Protein AF-A0A2K0SWT1-F1 (afdb_monomer)

Secondary structure (DSSP, 8-state):
-HHHHHHHHHHHHHHHHHHHHTTSS-HHHHHHHHHHHHHHHHHHHHTTGGGGGGGTHHHHHHHHHHHHHHHHTT--HHHHS-SSTT---GGGHHHHHHTTHHHHHHHHHHHHH--TT------TTSS----TTS-GGGS-HHHHHHHHHHHHHHHHHHHHHHHHH-TT-S---HHHHHHHHHHHH----HHHHHHHHHHHHHHHHHGGGHHHHHHHHHHHHHHHHHHHHHHHHHHTT---TT--HHHHHHHHHHHHHHHHHHT-GGGG-

pLDDT: mean 89.5, std 7.26, range [56.53, 98.12]

Foldseek 3Di:
DLLVVLVVLLVVLLVLLLCVLVVNDDLVVSQV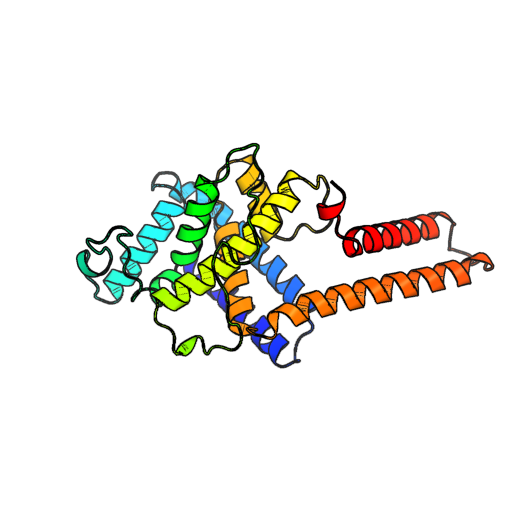SLLVSLVVNQVSQVVCQVVCPVQVTPLSVLVVQLVVLCVVVPDDPCCQFPPDPVRGNLQCLVSSLSSLNLLCVLVLVVLVVQDLPDQPDDDPQRLHDAQLPDDLVPDGSVRNSSNLSVQLVVVLSVLLLCLPPPVCPPDDGQQSVQSVCCSVPVDRGVSNSSSSSSVVSSCNSQRVNSVVSVVVVLVVLVVLLVVLVVVLVVCPPDDDPPDDPVVNVVSVVSSVSSVCVSVPVSVVD

Mean predicted aligned error: 5.86 Å

Sequence (269 aa):
MMMNDIQDIRSRIRWIWENYKKGLFTLSGAAVATDTAIDLARSATEEVTPLFKDHNGIGGMIHSFFHYRCHLKGYEENEIYLSEEDNFNYDLYDIADEVYMNVFRILNSFAGTLVQSDIPIYNDGTFGNYDPASNRDLKSGWQKFTEDEILLLEFFTELITVARLIPDYPVKDGFLCGMVELSKTGALPFYLIFAAQVFLDIHHILRDQATLASEQVLRQVARMSSELKEHLNFHTNLNVGGWPASNDIIIRELQRNMKWINGDPVYKV

InterPro domains:
  IPR046539 Domain of unknown function DUF6604 [PF20253] (1-50)

Organism: NCBI:txid398673

Radius of gyration: 21.71 Å; Cα contacts (8 Å, |Δi|>4): 213; chains: 1; bounding box: 53×44×71 Å

Structure (mmCIF, N/CA/C/O backbone):
data_AF-A0A2K0SWT1-F1
#
_entry.id   AF-A0A2K0SWT1-F1
#
loop_
_a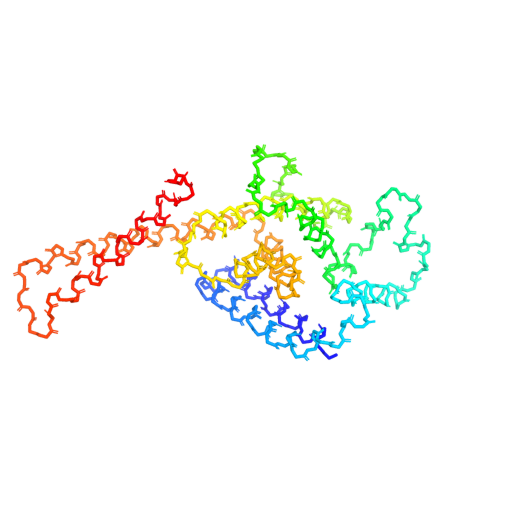tom_site.group_PDB
_atom_site.id
_atom_site.type_symbol
_atom_site.label_atom_id
_atom_site.label_alt_id
_atom_site.label_comp_id
_atom_site.label_asym_id
_atom_site.label_entity_id
_atom_site.label_seq_id
_atom_site.pdbx_PDB_ins_code
_atom_site.Cartn_x
_atom_site.Cartn_y
_atom_site.Cartn_z
_atom_site.occupancy
_atom_site.B_iso_or_equiv
_atom_site.auth_seq_id
_atom_site.auth_comp_id
_atom_site.auth_asym_id
_atom_site.auth_atom_id
_atom_site.pdbx_PDB_model_num
ATOM 1 N N . MET A 1 1 ? 21.257 -8.798 -0.945 1.00 63.28 1 MET A N 1
ATOM 2 C CA . MET A 1 1 ? 20.871 -9.245 0.406 1.00 63.28 1 MET A CA 1
ATOM 3 C C . MET A 1 1 ? 19.577 -8.544 0.781 1.00 63.28 1 MET A C 1
ATOM 5 O O . MET A 1 1 ? 18.564 -9.128 0.448 1.00 63.28 1 MET A O 1
ATOM 9 N N . MET A 1 2 ? 19.586 -7.258 1.171 1.00 81.38 2 MET A N 1
ATOM 10 C CA . MET A 1 2 ? 18.357 -6.508 1.512 1.00 81.38 2 MET A CA 1
ATOM 11 C C . MET A 1 2 ? 17.199 -6.672 0.509 1.00 81.38 2 MET A C 1
ATOM 13 O O . MET A 1 2 ? 16.104 -7.031 0.910 1.00 81.38 2 MET A O 1
ATOM 17 N N . MET A 1 3 ? 17.415 -6.436 -0.793 1.00 81.69 3 MET A N 1
ATOM 18 C CA . MET A 1 3 ? 16.320 -6.537 -1.772 1.00 81.69 3 MET A CA 1
ATOM 19 C C . MET A 1 3 ? 15.678 -7.934 -1.784 1.00 81.69 3 MET A C 1
ATOM 21 O O . MET A 1 3 ? 14.463 -8.035 -1.883 1.00 81.69 3 MET A O 1
ATOM 25 N N . ASN A 1 4 ? 16.472 -8.997 -1.623 1.00 84.88 4 ASN A N 1
ATOM 26 C CA . ASN A 1 4 ? 15.946 -10.362 -1.550 1.00 84.88 4 ASN A CA 1
ATOM 27 C C . ASN A 1 4 ? 15.144 -10.566 -0.262 1.00 84.88 4 ASN A C 1
ATOM 29 O O . ASN A 1 4 ? 14.039 -11.085 -0.330 1.00 84.88 4 ASN A O 1
ATOM 33 N N . ASP A 1 5 ? 15.654 -10.088 0.877 1.00 88.19 5 ASP A N 1
ATOM 34 C CA . ASP A 1 5 ? 14.961 -10.202 2.165 1.00 88.19 5 ASP A CA 1
ATOM 35 C C . ASP A 1 5 ? 13.592 -9.497 2.114 1.00 88.19 5 ASP A C 1
ATOM 37 O O . ASP A 1 5 ? 12.580 -10.037 2.557 1.00 88.19 5 ASP A O 1
ATOM 41 N N . ILE A 1 6 ? 13.526 -8.317 1.490 1.00 91.19 6 ILE A N 1
ATOM 42 C CA . ILE A 1 6 ? 12.274 -7.571 1.309 1.00 91.19 6 ILE A CA 1
ATOM 43 C C . ILE A 1 6 ? 11.329 -8.300 0.336 1.00 91.19 6 ILE A C 1
ATOM 45 O O . ILE A 1 6 ? 10.122 -8.345 0.583 1.00 91.19 6 ILE A O 1
ATOM 49 N N . GLN A 1 7 ? 11.841 -8.926 -0.733 1.00 91.06 7 GLN A N 1
ATOM 50 C CA . GLN A 1 7 ? 11.015 -9.774 -1.608 1.00 91.06 7 GLN A CA 1
ATOM 51 C C . GLN A 1 7 ? 10.474 -11.016 -0.892 1.00 91.06 7 GLN A C 1
ATOM 53 O O . GLN A 1 7 ? 9.337 -11.420 -1.149 1.00 91.06 7 GLN A O 1
ATOM 58 N N . ASP A 1 8 ? 11.240 -11.611 0.020 1.00 93.38 8 ASP A N 1
ATOM 59 C CA . ASP A 1 8 ? 10.788 -12.753 0.816 1.00 93.38 8 ASP A CA 1
ATOM 60 C C . ASP A 1 8 ? 9.669 -12.334 1.779 1.00 93.38 8 ASP A C 1
ATOM 62 O O . ASP A 1 8 ? 8.641 -13.015 1.877 1.00 93.38 8 ASP A O 1
ATOM 66 N N . ILE A 1 9 ? 9.807 -11.166 2.421 1.00 94.75 9 ILE A N 1
ATOM 67 C CA . ILE A 1 9 ? 8.748 -10.560 3.240 1.00 94.75 9 ILE A CA 1
ATOM 68 C C . ILE A 1 9 ? 7.492 -10.320 2.388 1.00 94.75 9 ILE A C 1
ATOM 70 O O . ILE A 1 9 ? 6.404 -10.767 2.762 1.00 94.75 9 ILE A O 1
ATOM 74 N N . ARG A 1 10 ? 7.628 -9.683 1.217 1.00 96.19 10 ARG A N 1
ATOM 75 C CA . ARG A 1 10 ? 6.520 -9.431 0.277 1.00 96.19 10 ARG A CA 1
ATOM 76 C C . ARG A 1 10 ? 5.815 -10.724 -0.134 1.00 96.19 10 ARG A C 1
ATOM 78 O O . ARG A 1 10 ? 4.591 -10.822 -0.064 1.00 96.19 10 ARG A O 1
ATOM 85 N N . SER A 1 11 ? 6.584 -11.747 -0.499 1.00 96.31 11 SER A N 1
ATOM 86 C CA . SER A 1 11 ? 6.068 -13.066 -0.881 1.00 96.31 11 SER A CA 1
ATOM 87 C C . SER A 1 11 ? 5.293 -13.721 0.261 1.00 96.31 11 SER A C 1
ATOM 89 O O . SER A 1 11 ? 4.239 -14.326 0.045 1.00 96.31 11 SER A O 1
ATOM 91 N N . ARG A 1 12 ? 5.767 -13.559 1.503 1.00 97.00 12 ARG A N 1
ATOM 92 C CA . ARG A 1 12 ? 5.064 -14.061 2.683 1.00 97.00 12 ARG A CA 1
ATOM 93 C C . ARG A 1 12 ? 3.748 -13.326 2.925 1.00 97.00 12 ARG A C 1
ATOM 95 O O . ARG A 1 12 ? 2.760 -13.992 3.229 1.00 97.00 12 ARG A O 1
ATOM 102 N N . ILE A 1 13 ? 3.715 -12.003 2.762 1.00 97.75 13 ILE A N 1
ATOM 103 C CA . ILE A 1 13 ? 2.482 -11.208 2.859 1.00 97.75 13 ILE A CA 1
ATOM 104 C C . ILE A 1 13 ? 1.469 -11.673 1.806 1.00 97.75 13 ILE A C 1
ATOM 106 O O . ILE A 1 13 ? 0.333 -11.989 2.158 1.00 97.75 13 ILE A O 1
ATOM 110 N N . ARG A 1 14 ? 1.881 -11.812 0.538 1.00 97.94 14 ARG A N 1
ATOM 111 C CA . ARG A 1 14 ? 1.014 -12.321 -0.541 1.00 97.94 14 ARG A CA 1
ATOM 112 C C . ARG A 1 14 ? 0.395 -13.671 -0.183 1.00 97.94 14 ARG A C 1
ATOM 114 O O . ARG A 1 14 ? -0.822 -13.825 -0.236 1.00 97.94 14 ARG A O 1
ATOM 121 N N . TRP A 1 15 ? 1.206 -14.615 0.298 1.00 98.00 15 TRP A N 1
ATOM 122 C CA . TRP A 1 15 ? 0.715 -15.916 0.759 1.00 98.00 15 TRP A CA 1
ATOM 123 C C . TRP A 1 15 ? -0.321 -15.793 1.889 1.00 98.00 15 TRP A C 1
ATOM 125 O O . TRP A 1 15 ? -1.320 -16.513 1.886 1.00 98.00 15 TRP A O 1
ATOM 135 N N . ILE A 1 16 ? -0.130 -14.883 2.849 1.00 98.12 16 ILE A N 1
ATOM 136 C CA . ILE A 1 16 ? -1.107 -14.644 3.924 1.00 98.12 16 ILE A CA 1
ATOM 137 C C . ILE A 1 16 ? -2.446 -14.177 3.341 1.00 98.12 16 ILE A C 1
ATOM 139 O O . ILE A 1 16 ? -3.489 -14.734 3.687 1.00 98.12 16 ILE A O 1
ATOM 143 N N . TRP A 1 17 ? -2.426 -13.210 2.425 1.00 97.94 17 TRP A N 1
ATOM 144 C CA . TRP A 1 17 ? -3.643 -12.662 1.822 1.00 97.94 17 TRP A CA 1
ATOM 145 C C . TRP A 1 17 ? -4.342 -13.635 0.870 1.00 97.94 17 TRP A C 1
ATOM 147 O O . TRP A 1 17 ? -5.571 -13.697 0.852 1.00 97.94 17 TRP A O 1
ATOM 157 N N . GLU A 1 18 ? -3.599 -14.485 0.161 1.00 97.62 18 GLU A N 1
ATOM 158 C CA . GLU A 1 18 ? -4.176 -15.598 -0.601 1.00 97.62 18 GLU A CA 1
ATOM 159 C C . GLU A 1 18 ? -4.918 -16.594 0.301 1.00 97.62 18 GLU A C 1
ATOM 161 O O . GLU A 1 18 ? -5.971 -17.115 -0.070 1.00 97.62 18 GLU A O 1
ATOM 166 N N . ASN A 1 19 ? -4.379 -16.883 1.489 1.00 97.56 19 ASN A N 1
ATOM 167 C CA . ASN A 1 19 ? -5.019 -17.779 2.454 1.00 97.56 19 ASN A CA 1
ATOM 168 C C . ASN A 1 19 ? -6.203 -17.106 3.160 1.00 97.56 19 ASN A C 1
ATOM 170 O O . ASN A 1 19 ? -7.204 -17.774 3.421 1.00 97.56 19 ASN A O 1
ATOM 174 N N . TYR A 1 20 ? -6.148 -15.792 3.396 1.00 96.50 20 TYR A N 1
ATOM 175 C CA . TYR A 1 20 ? -7.317 -15.016 3.816 1.00 96.50 20 TYR A CA 1
ATOM 176 C C . TYR A 1 20 ? -8.443 -15.092 2.774 1.00 96.50 20 TYR A C 1
ATOM 178 O O . TYR A 1 20 ? -9.564 -15.454 3.126 1.00 96.50 20 TYR A O 1
ATOM 186 N N . LYS A 1 21 ? -8.140 -14.873 1.485 1.00 95.19 21 LYS A N 1
ATOM 187 C CA . LYS A 1 21 ? -9.116 -14.992 0.384 1.00 95.19 21 LYS A CA 1
ATOM 188 C C . LYS A 1 21 ? -9.780 -16.374 0.330 1.00 95.19 21 LYS A C 1
ATOM 190 O O . LYS A 1 21 ? -10.950 -16.496 -0.014 1.00 95.19 21 LYS A O 1
ATOM 195 N N . LYS A 1 22 ? -9.044 -17.428 0.698 1.00 95.81 22 LYS A N 1
ATOM 196 C CA . LYS A 1 22 ? -9.540 -18.816 0.783 1.00 95.81 22 LYS A CA 1
ATOM 197 C C . LYS A 1 22 ? -10.310 -19.123 2.079 1.00 95.81 22 LYS A C 1
ATOM 199 O O . LYS A 1 22 ? -10.746 -20.256 2.260 1.00 95.81 22 LYS A O 1
ATOM 204 N N . GLY A 1 23 ? -10.455 -18.158 2.991 1.00 94.50 23 GLY A N 1
ATOM 205 C CA . GLY A 1 23 ? -11.108 -18.333 4.291 1.00 94.50 23 GLY A CA 1
ATOM 206 C C . GLY A 1 23 ? -10.279 -19.104 5.324 1.00 94.50 23 GLY A C 1
ATOM 207 O O . GLY A 1 23 ? -10.820 -19.535 6.339 1.00 94.50 23 GLY A O 1
ATOM 208 N N . LEU A 1 24 ? -8.980 -19.304 5.077 1.00 96.75 24 LEU A N 1
ATOM 209 C CA . LEU A 1 24 ? -8.088 -20.068 5.956 1.00 96.75 24 LEU A CA 1
ATOM 210 C C . LEU A 1 24 ? -7.494 -19.210 7.077 1.00 96.75 24 LEU A C 1
ATOM 212 O O . LEU A 1 24 ? -7.204 -19.737 8.150 1.00 96.75 24 LEU A O 1
ATOM 216 N N . PHE A 1 25 ? -7.336 -17.904 6.849 1.00 95.81 25 PHE A N 1
ATOM 217 C CA . PHE A 1 25 ? -6.876 -16.940 7.852 1.00 95.81 25 PHE A CA 1
ATOM 218 C C . PHE A 1 25 ? -7.941 -15.896 8.164 1.00 95.81 25 PHE A C 1
ATOM 220 O O . PHE A 1 25 ? -8.808 -15.601 7.345 1.00 95.81 25 PHE A O 1
ATOM 227 N N . THR A 1 26 ? -7.866 -15.324 9.366 1.00 94.38 26 THR A N 1
ATOM 228 C CA . THR A 1 26 ? -8.721 -14.205 9.766 1.00 94.38 26 THR A CA 1
ATOM 229 C C . THR A 1 26 ? -8.183 -12.894 9.203 1.00 94.38 26 THR A C 1
ATOM 231 O O . THR A 1 26 ? -6.975 -12.731 9.024 1.00 94.38 26 THR A O 1
ATOM 234 N N . LEU A 1 27 ? -9.079 -11.924 9.000 1.00 93.56 27 LEU A N 1
ATOM 235 C CA . LEU A 1 27 ? -8.687 -10.575 8.592 1.00 93.56 27 LEU A CA 1
ATOM 236 C C . LEU A 1 27 ? -7.706 -9.944 9.589 1.00 93.56 27 LEU A C 1
ATOM 238 O O . LEU A 1 27 ? -6.700 -9.374 9.188 1.00 93.56 27 LEU A O 1
ATOM 242 N N . SER A 1 28 ? -7.969 -10.087 10.892 1.00 92.00 28 SER A N 1
ATOM 243 C CA . SER A 1 28 ? -7.094 -9.554 11.940 1.00 92.00 28 SER A CA 1
ATOM 244 C C . SER A 1 28 ? -5.695 -10.170 11.899 1.00 92.00 28 SER A C 1
ATOM 246 O O . SER A 1 28 ? -4.714 -9.449 12.047 1.00 92.00 28 SER A O 1
ATOM 248 N N . GLY A 1 29 ? -5.590 -11.480 11.653 1.00 94.69 29 GLY A N 1
ATOM 249 C CA . GLY A 1 29 ? -4.304 -12.158 11.507 1.00 94.69 29 GLY A CA 1
ATOM 250 C C . GLY A 1 29 ? -3.536 -11.667 10.282 1.00 94.69 29 GLY A C 1
ATOM 251 O O . GLY A 1 29 ? -2.341 -11.401 10.382 1.00 94.69 29 GLY A O 1
ATOM 252 N N . ALA A 1 30 ? -4.227 -11.489 9.151 1.00 95.94 30 ALA A N 1
ATOM 253 C CA . ALA A 1 30 ? -3.624 -10.954 7.935 1.00 95.94 30 ALA A CA 1
ATOM 254 C C . ALA A 1 30 ? -3.147 -9.503 8.107 1.00 95.94 30 ALA A C 1
ATOM 256 O O . ALA A 1 30 ? -2.009 -9.188 7.757 1.00 95.94 30 ALA A O 1
ATOM 257 N N . ALA A 1 31 ? -3.974 -8.644 8.707 1.00 93.75 31 ALA A N 1
ATOM 258 C CA . ALA A 1 31 ? -3.655 -7.239 8.949 1.00 93.75 31 ALA A CA 1
ATOM 259 C C . ALA A 1 31 ? -2.467 -7.068 9.912 1.00 93.75 31 ALA A C 1
ATOM 261 O O . ALA A 1 31 ? -1.509 -6.379 9.575 1.00 93.75 31 ALA A O 1
ATOM 262 N N . VAL A 1 32 ? -2.473 -7.754 11.064 1.00 94.12 32 VAL A N 1
ATOM 263 C CA . VAL A 1 32 ? -1.375 -7.677 12.049 1.00 94.12 32 VAL A CA 1
ATOM 264 C C . VAL A 1 32 ? -0.063 -8.192 11.460 1.00 94.12 32 VAL A C 1
ATOM 266 O O . VAL A 1 32 ? 0.983 -7.575 11.656 1.00 94.12 32 VAL A O 1
ATOM 269 N N . ALA A 1 33 ? -0.102 -9.304 10.720 1.00 96.06 33 ALA A N 1
ATOM 270 C CA . ALA A 1 33 ? 1.093 -9.829 10.070 1.00 96.06 33 ALA A CA 1
ATOM 271 C C . ALA A 1 33 ? 1.632 -8.873 8.996 1.00 96.06 33 ALA A C 1
ATOM 273 O O . ALA A 1 33 ? 2.844 -8.752 8.854 1.00 96.06 33 ALA A O 1
ATOM 274 N N . THR A 1 34 ? 0.744 -8.186 8.271 1.00 96.19 34 THR A N 1
ATOM 275 C CA . THR A 1 34 ? 1.119 -7.185 7.264 1.00 96.19 34 THR A CA 1
ATOM 276 C C . THR A 1 34 ? 1.809 -5.986 7.908 1.00 96.19 34 THR A C 1
ATOM 278 O O . THR A 1 34 ? 2.902 -5.626 7.486 1.00 96.19 34 THR A O 1
ATOM 281 N N . ASP A 1 35 ? 1.225 -5.417 8.964 1.00 94.75 35 ASP A N 1
ATOM 282 C CA . ASP A 1 35 ? 1.799 -4.269 9.678 1.00 94.75 35 ASP A CA 1
ATOM 283 C C . ASP A 1 35 ? 3.154 -4.622 10.318 1.00 94.75 35 ASP A C 1
ATOM 285 O O . ASP A 1 35 ? 4.150 -3.933 10.114 1.00 94.75 35 ASP A O 1
ATOM 289 N N . THR A 1 36 ? 3.243 -5.799 10.952 1.00 95.00 36 THR A N 1
ATOM 290 C CA . THR A 1 36 ? 4.507 -6.329 11.501 1.00 95.00 36 THR A CA 1
ATOM 291 C C . THR A 1 36 ? 5.574 -6.506 10.414 1.00 95.00 36 THR A C 1
ATOM 293 O O . THR A 1 36 ? 6.760 -6.272 10.642 1.00 95.00 36 THR A O 1
ATOM 296 N N . ALA A 1 37 ? 5.175 -6.948 9.221 1.00 94.81 37 ALA A N 1
ATOM 297 C CA . ALA A 1 37 ? 6.084 -7.150 8.103 1.00 94.81 37 ALA A CA 1
ATOM 298 C C . ALA A 1 37 ? 6.571 -5.823 7.494 1.00 94.81 37 ALA A C 1
ATOM 300 O O . ALA A 1 37 ? 7.740 -5.725 7.119 1.00 94.81 37 ALA A O 1
ATOM 301 N N . ILE A 1 38 ? 5.713 -4.798 7.438 1.00 94.75 38 ILE A N 1
ATOM 302 C CA . ILE A 1 38 ? 6.103 -3.432 7.057 1.00 94.75 38 ILE A CA 1
ATOM 303 C C . ILE A 1 38 ? 7.102 -2.870 8.074 1.00 94.75 38 ILE A C 1
ATOM 305 O O . ILE A 1 38 ? 8.123 -2.309 7.675 1.00 94.75 38 ILE A O 1
ATOM 309 N N . ASP A 1 39 ? 6.871 -3.087 9.369 1.00 92.69 39 ASP A N 1
ATOM 310 C CA . ASP A 1 39 ? 7.802 -2.690 10.426 1.00 92.69 39 ASP A CA 1
ATOM 311 C C . ASP A 1 39 ? 9.164 -3.380 10.305 1.00 92.69 39 ASP A C 1
ATOM 313 O O . ASP A 1 39 ? 10.202 -2.727 10.424 1.00 92.69 39 ASP A O 1
ATOM 317 N N . LEU A 1 40 ? 9.178 -4.679 9.997 1.00 91.69 40 LEU A N 1
ATOM 318 C CA . LEU A 1 40 ? 10.415 -5.413 9.741 1.00 91.69 40 LEU A CA 1
ATOM 319 C C . LEU A 1 40 ? 11.163 -4.857 8.518 1.00 91.69 40 LEU A C 1
ATOM 321 O O . LEU A 1 40 ? 12.380 -4.674 8.572 1.00 91.69 40 LEU A O 1
ATOM 325 N N . ALA A 1 41 ? 10.444 -4.556 7.431 1.00 90.12 41 ALA A N 1
ATOM 326 C CA . ALA A 1 41 ? 11.026 -3.950 6.235 1.00 90.12 41 ALA A CA 1
ATOM 327 C C . ALA A 1 41 ? 11.593 -2.553 6.532 1.00 90.12 41 ALA A C 1
ATOM 329 O O . ALA A 1 41 ? 12.692 -2.225 6.081 1.00 90.12 41 ALA A O 1
ATOM 330 N N . ARG A 1 42 ? 10.899 -1.748 7.346 1.00 90.75 42 ARG A N 1
ATOM 331 C CA . ARG A 1 42 ? 11.404 -0.460 7.834 1.00 90.75 42 ARG A CA 1
ATOM 332 C C . ARG A 1 42 ? 12.735 -0.634 8.556 1.00 90.75 42 ARG A C 1
ATOM 334 O O . ARG A 1 42 ? 13.715 -0.048 8.106 1.00 90.75 42 ARG A O 1
ATOM 341 N N . SER A 1 43 ? 12.811 -1.492 9.573 1.00 88.81 43 SER A N 1
ATOM 342 C CA . SER A 1 43 ? 14.066 -1.724 10.303 1.00 88.81 43 SER A CA 1
ATOM 343 C C . SER A 1 43 ? 15.201 -2.203 9.390 1.00 88.81 43 SER A C 1
ATOM 345 O O . SER A 1 43 ? 16.309 -1.681 9.473 1.00 88.81 43 SER A O 1
ATOM 347 N N . ALA A 1 44 ? 14.926 -3.127 8.462 1.00 86.81 44 ALA A N 1
ATOM 348 C CA . ALA A 1 44 ? 15.931 -3.607 7.508 1.00 86.81 44 ALA A CA 1
ATOM 349 C C . ALA A 1 44 ? 16.438 -2.503 6.559 1.00 86.81 44 ALA A C 1
ATOM 351 O O . ALA A 1 44 ? 17.596 -2.508 6.140 1.00 86.81 44 ALA A O 1
ATOM 352 N N . THR A 1 45 ? 15.574 -1.550 6.202 1.00 84.38 45 THR A N 1
ATOM 353 C CA . THR A 1 45 ? 15.913 -0.476 5.255 1.00 84.38 45 THR A CA 1
ATOM 354 C C . THR A 1 45 ? 16.585 0.716 5.927 1.00 84.38 45 THR A C 1
ATOM 356 O O . THR A 1 45 ? 17.439 1.353 5.308 1.00 84.38 45 THR A O 1
ATOM 359 N N . GLU A 1 46 ? 16.276 1.007 7.192 1.00 85.44 46 GLU A N 1
ATOM 360 C CA . GLU A 1 46 ? 16.918 2.077 7.968 1.00 85.44 46 GLU A CA 1
ATOM 361 C C . GLU A 1 46 ? 18.433 1.867 8.100 1.00 85.44 46 GLU A C 1
ATOM 363 O O . GLU A 1 46 ? 19.196 2.829 7.995 1.00 85.44 46 GLU A O 1
ATOM 368 N N . GLU A 1 47 ? 18.883 0.617 8.235 1.00 80.88 47 GLU A N 1
ATOM 369 C CA . GLU A 1 47 ? 20.307 0.277 8.350 1.00 80.88 47 GLU A CA 1
ATOM 370 C C . GLU A 1 47 ? 21.108 0.609 7.084 1.00 80.88 47 GLU A C 1
ATOM 372 O O . GLU A 1 47 ? 22.279 0.987 7.162 1.00 80.88 47 GLU A O 1
ATOM 377 N N . VAL A 1 48 ? 20.485 0.502 5.907 1.00 79.19 48 VAL A N 1
ATOM 378 C CA . VAL A 1 48 ? 21.176 0.680 4.621 1.00 79.19 48 VAL A CA 1
ATOM 379 C C . VAL A 1 48 ? 20.843 1.989 3.912 1.00 79.19 48 VAL A C 1
ATOM 381 O O . VAL A 1 48 ? 21.591 2.405 3.031 1.00 79.19 48 VAL A O 1
ATOM 384 N N . THR A 1 49 ? 19.767 2.678 4.303 1.00 80.88 49 THR A N 1
ATOM 385 C CA . THR A 1 49 ? 19.364 3.977 3.734 1.00 80.88 49 THR A CA 1
ATOM 386 C C . THR A 1 49 ? 20.512 4.999 3.700 1.00 80.88 49 THR A C 1
ATOM 388 O O . THR A 1 49 ? 20.667 5.675 2.678 1.00 80.88 49 THR A O 1
ATOM 391 N N . PRO A 1 50 ? 21.378 5.109 4.734 1.00 85.31 50 PRO A N 1
ATOM 392 C CA . PRO A 1 50 ? 22.528 6.010 4.688 1.00 85.31 50 PRO A CA 1
ATOM 393 C C . PRO A 1 50 ? 23.504 5.735 3.536 1.00 85.31 50 PRO A C 1
ATOM 395 O O . PRO A 1 50 ? 24.099 6.683 3.031 1.00 85.31 50 PRO A O 1
ATOM 398 N N . LEU A 1 51 ? 23.638 4.481 3.087 1.00 83.12 51 LEU A N 1
ATOM 399 C CA . LEU A 1 51 ? 24.565 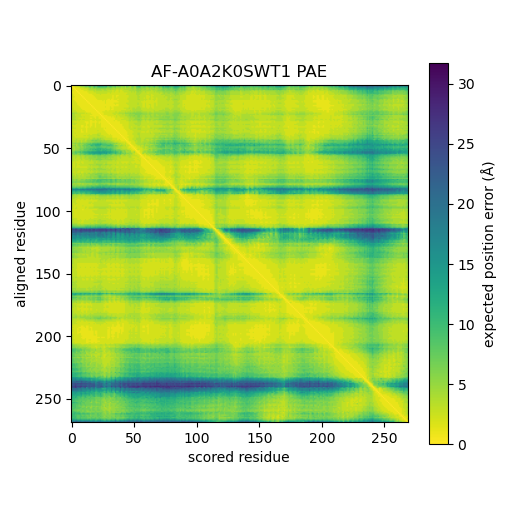4.083 2.018 1.00 83.12 51 LEU A CA 1
ATOM 400 C C . LEU A 1 51 ? 24.152 4.634 0.645 1.00 83.12 51 LEU A C 1
ATOM 402 O O . LEU A 1 51 ? 24.987 4.798 -0.244 1.00 83.12 51 LEU A O 1
ATOM 406 N N . PHE A 1 52 ? 22.866 4.938 0.471 1.00 82.56 52 PHE A N 1
ATOM 407 C CA . PHE A 1 52 ? 22.330 5.435 -0.793 1.00 82.56 52 PHE A CA 1
ATOM 408 C C . PHE A 1 52 ? 22.345 6.961 -0.897 1.00 82.56 52 PHE A C 1
ATOM 410 O O . PHE A 1 52 ? 22.088 7.487 -1.976 1.00 82.56 52 PHE A O 1
ATOM 417 N N . LYS A 1 53 ? 22.675 7.694 0.178 1.00 83.06 53 LYS A N 1
ATOM 418 C CA . LYS A 1 53 ? 22.674 9.170 0.169 1.00 83.06 53 LYS A CA 1
ATOM 419 C C . LYS A 1 53 ? 23.574 9.756 -0.920 1.00 83.06 53 LYS A C 1
ATOM 421 O O . LYS A 1 53 ? 23.148 10.671 -1.616 1.00 83.06 53 LYS A O 1
ATOM 426 N N . ASP A 1 54 ? 24.747 9.165 -1.125 1.00 82.38 54 ASP A N 1
ATOM 427 C CA . ASP A 1 54 ? 25.715 9.613 -2.136 1.00 82.38 54 ASP A CA 1
ATOM 428 C C . ASP A 1 54 ? 25.376 9.127 -3.563 1.00 82.38 54 ASP A C 1
ATOM 430 O O . ASP A 1 54 ? 26.058 9.478 -4.521 1.00 82.38 54 ASP A O 1
ATOM 434 N N . HIS A 1 55 ? 24.303 8.340 -3.718 1.00 83.12 55 HIS A N 1
ATOM 435 C CA . HIS A 1 55 ? 23.876 7.703 -4.969 1.00 83.12 55 HIS A CA 1
ATOM 436 C C . HIS A 1 55 ? 22.423 8.065 -5.325 1.00 83.12 55 HIS A C 1
ATOM 438 O O . HIS A 1 55 ? 21.625 7.199 -5.677 1.00 83.12 55 HIS A O 1
ATOM 444 N N . ASN A 1 56 ? 22.060 9.348 -5.215 1.00 85.94 56 ASN A N 1
ATOM 445 C CA . ASN A 1 56 ? 20.704 9.871 -5.465 1.00 85.94 56 ASN A CA 1
ATOM 446 C C . ASN A 1 56 ? 19.611 9.267 -4.557 1.00 85.94 56 ASN A C 1
ATOM 448 O O . ASN A 1 56 ? 18.432 9.218 -4.920 1.00 85.94 56 ASN A O 1
ATOM 452 N N . GLY A 1 57 ? 19.989 8.813 -3.362 1.00 89.00 57 GLY A N 1
ATOM 453 C CA . GLY A 1 57 ? 19.072 8.293 -2.356 1.00 89.00 57 GLY A CA 1
ATOM 454 C C . GLY A 1 57 ? 18.330 7.030 -2.796 1.00 89.00 57 GLY A C 1
ATOM 455 O O . GLY A 1 57 ? 18.792 6.237 -3.615 1.00 89.00 57 GLY A O 1
ATOM 456 N N . ILE A 1 58 ? 17.137 6.851 -2.231 1.00 88.94 58 ILE A N 1
ATOM 457 C CA . ILE A 1 58 ? 16.267 5.703 -2.515 1.00 88.94 58 ILE A CA 1
ATOM 458 C C . ILE A 1 58 ? 15.859 5.660 -3.995 1.00 88.94 58 ILE A C 1
ATOM 460 O O . ILE A 1 58 ? 15.830 4.581 -4.581 1.00 88.94 58 ILE A O 1
ATOM 464 N N . GLY A 1 59 ? 15.613 6.819 -4.615 1.00 91.12 59 GLY A N 1
ATOM 465 C CA . GLY A 1 59 ? 15.267 6.897 -6.035 1.00 91.12 59 GLY A CA 1
ATOM 466 C C . GLY A 1 59 ? 16.386 6.369 -6.931 1.00 91.12 59 GLY A C 1
ATOM 467 O O . GLY A 1 59 ? 16.150 5.496 -7.762 1.00 91.12 59 GLY A O 1
ATOM 468 N N . GLY A 1 60 ? 17.628 6.815 -6.710 1.00 91.44 60 GLY A N 1
ATOM 469 C CA . GLY A 1 60 ? 18.783 6.299 -7.451 1.00 91.44 60 GLY A CA 1
ATOM 470 C C . GLY A 1 60 ? 18.986 4.796 -7.276 1.00 91.44 60 GLY A C 1
ATOM 471 O O . GLY A 1 60 ? 19.277 4.093 -8.245 1.00 91.44 60 GLY A O 1
ATOM 472 N N . MET A 1 61 ? 18.765 4.286 -6.064 1.00 90.88 61 MET A N 1
ATOM 473 C CA . MET A 1 61 ? 18.821 2.856 -5.770 1.00 90.88 61 MET A CA 1
ATOM 474 C C . MET A 1 61 ? 17.764 2.055 -6.550 1.00 90.88 61 MET A C 1
ATOM 476 O O . MET A 1 61 ? 18.124 1.088 -7.222 1.00 90.88 61 MET A O 1
ATOM 480 N N . ILE A 1 62 ? 16.494 2.472 -6.535 1.00 93.06 62 ILE A N 1
ATOM 481 C CA . ILE A 1 62 ? 15.406 1.794 -7.264 1.00 93.06 62 ILE A CA 1
ATOM 482 C C . ILE A 1 62 ? 15.657 1.822 -8.776 1.00 93.06 62 ILE A C 1
ATOM 484 O O . ILE A 1 62 ? 15.579 0.779 -9.426 1.00 93.06 62 ILE A O 1
ATOM 488 N N . HIS A 1 63 ? 16.047 2.977 -9.326 1.00 92.69 63 HIS A N 1
ATOM 489 C CA . HIS A 1 63 ? 16.418 3.099 -10.739 1.00 92.69 63 HIS A CA 1
ATOM 490 C C . HIS A 1 63 ? 17.589 2.179 -11.107 1.00 92.69 63 HIS A C 1
ATOM 492 O O . HIS A 1 63 ? 17.544 1.514 -12.140 1.00 92.69 63 HIS A O 1
ATOM 498 N N . SER A 1 64 ? 18.615 2.094 -10.254 1.00 91.62 64 SER A N 1
ATOM 499 C CA . SER A 1 64 ? 19.775 1.224 -10.486 1.00 91.62 64 SER A CA 1
ATOM 500 C C . SER A 1 64 ? 19.386 -0.253 -10.483 1.00 91.62 64 SER A C 1
ATOM 502 O O . SER A 1 64 ? 19.843 -1.010 -11.337 1.00 91.62 64 SER A O 1
ATOM 504 N N . PHE A 1 65 ? 18.521 -0.680 -9.555 1.00 91.62 65 PHE A N 1
ATOM 505 C CA . PHE A 1 65 ? 18.022 -2.056 -9.535 1.00 91.62 65 PHE A CA 1
ATOM 506 C C . PHE A 1 65 ? 17.138 -2.368 -10.739 1.00 91.62 65 PHE A C 1
ATOM 508 O O . PHE A 1 65 ? 17.287 -3.443 -11.315 1.00 91.62 65 PHE A O 1
ATOM 515 N N . PHE A 1 66 ? 16.259 -1.449 -11.139 1.00 94.69 66 PHE A N 1
ATOM 516 C CA . PHE A 1 66 ? 15.445 -1.603 -12.343 1.00 94.69 66 PHE A CA 1
ATOM 517 C C . PHE A 1 66 ? 16.319 -1.780 -13.580 1.00 94.69 66 PHE A C 1
ATOM 519 O O . PHE A 1 66 ? 16.218 -2.797 -14.264 1.00 94.69 66 PHE A O 1
ATOM 526 N N . HIS A 1 67 ? 17.253 -0.856 -13.793 1.00 93.94 67 HIS A N 1
ATOM 527 C CA . HIS A 1 67 ? 18.203 -0.901 -14.899 1.00 93.94 67 HIS A CA 1
ATOM 528 C C . HIS A 1 67 ? 19.004 -2.206 -14.915 1.00 93.94 67 HIS A C 1
ATOM 530 O O . HIS A 1 67 ? 19.014 -2.919 -15.917 1.00 93.94 67 HIS A O 1
ATOM 536 N N . TYR A 1 68 ? 19.580 -2.590 -13.773 1.00 93.19 68 TYR A N 1
ATOM 537 C CA . TYR A 1 68 ? 20.321 -3.841 -13.632 1.00 93.19 68 TYR A CA 1
ATOM 538 C C . TYR A 1 68 ? 19.468 -5.075 -13.967 1.00 93.19 68 TYR A C 1
ATOM 540 O O . TYR A 1 68 ? 19.936 -5.984 -14.655 1.00 93.19 68 TYR A O 1
ATOM 548 N N . ARG A 1 69 ? 18.208 -5.127 -13.510 1.00 94.06 69 ARG A N 1
ATOM 549 C CA . ARG A 1 69 ? 17.297 -6.249 -13.794 1.00 94.06 69 ARG A CA 1
ATOM 550 C C . ARG A 1 69 ? 16.891 -6.309 -15.264 1.00 94.06 69 ARG A C 1
ATOM 552 O O . ARG A 1 69 ? 16.805 -7.415 -15.797 1.00 94.06 69 ARG A O 1
ATOM 559 N N . CYS A 1 70 ? 16.684 -5.167 -15.914 1.00 96.06 70 CYS A N 1
ATOM 560 C CA . CYS A 1 70 ? 16.424 -5.100 -17.351 1.00 96.06 70 CYS A CA 1
ATOM 561 C C . CYS A 1 70 ? 17.619 -5.626 -18.160 1.00 96.06 70 CYS A C 1
ATOM 563 O O . CYS A 1 70 ? 17.446 -6.530 -18.977 1.00 96.06 70 CYS A O 1
ATOM 565 N N . HIS A 1 71 ? 18.839 -5.174 -17.848 1.00 94.94 71 HIS A N 1
ATOM 566 C CA . HIS A 1 71 ? 20.070 -5.660 -18.490 1.00 94.94 71 HIS A CA 1
ATOM 567 C C . HIS A 1 71 ? 20.273 -7.167 -18.312 1.00 94.94 71 HIS A C 1
ATOM 569 O O . HIS A 1 71 ? 20.582 -7.874 -19.268 1.00 94.94 71 HIS A O 1
ATOM 575 N N . LEU A 1 72 ? 20.025 -7.706 -17.112 1.00 94.12 72 LEU A N 1
ATOM 576 C CA . LEU A 1 72 ? 20.085 -9.156 -16.880 1.00 94.12 72 LEU A CA 1
ATOM 577 C C . LEU A 1 72 ? 19.073 -9.955 -17.717 1.00 94.12 72 LEU A C 1
ATOM 579 O O . LEU A 1 72 ? 19.321 -11.127 -18.001 1.00 94.12 72 LEU A O 1
ATOM 583 N N . LYS A 1 73 ? 17.936 -9.351 -18.086 1.00 94.88 73 LYS A N 1
ATOM 584 C CA . LYS A 1 73 ? 16.930 -9.958 -18.971 1.00 94.88 73 LYS A CA 1
ATOM 585 C C . LYS A 1 73 ? 17.192 -9.674 -20.462 1.00 94.88 73 LYS A C 1
ATOM 587 O O . LYS A 1 73 ? 16.432 -10.167 -21.289 1.00 94.88 73 LYS A O 1
ATOM 592 N N . GLY A 1 74 ? 18.280 -8.974 -20.796 1.00 95.69 74 GLY A N 1
ATOM 593 C CA . GLY A 1 74 ? 18.741 -8.745 -22.168 1.00 95.69 74 GLY A CA 1
ATOM 594 C C . GLY A 1 74 ? 18.155 -7.514 -22.858 1.00 95.69 74 GLY A C 1
ATOM 595 O O . GLY A 1 74 ? 18.208 -7.462 -24.080 1.00 95.69 74 GLY A O 1
ATOM 596 N N . TYR A 1 75 ? 17.589 -6.567 -22.104 1.00 96.00 75 TYR A N 1
ATOM 597 C CA . TYR A 1 75 ? 17.091 -5.305 -22.654 1.00 96.00 75 TYR A CA 1
ATOM 598 C C . TYR A 1 75 ? 18.207 -4.268 -22.762 1.00 96.00 75 TYR A C 1
ATOM 600 O O . TYR A 1 75 ? 18.977 -4.080 -21.818 1.00 96.00 75 TYR A O 1
ATOM 608 N N . GLU A 1 76 ? 18.235 -3.556 -23.882 1.00 93.50 76 GLU A N 1
ATOM 609 C CA . GLU A 1 76 ? 19.144 -2.439 -24.127 1.00 93.50 76 GLU A CA 1
ATOM 610 C C . GLU A 1 76 ? 18.543 -1.097 -23.667 1.00 93.50 76 GLU A C 1
ATOM 612 O O . GLU A 1 76 ? 17.341 -0.961 -23.439 1.00 93.50 76 GLU A O 1
ATOM 617 N N . GLU A 1 77 ? 19.379 -0.061 -23.544 1.00 88.44 77 GLU A N 1
ATOM 618 C CA . GLU A 1 77 ? 18.979 1.246 -22.987 1.00 88.44 77 GLU A CA 1
ATOM 619 C C . GLU A 1 77 ? 17.762 1.869 -23.693 1.00 88.44 77 GLU A C 1
ATOM 621 O O . GLU A 1 77 ? 16.853 2.383 -23.045 1.00 88.44 77 GLU A O 1
ATOM 626 N N . ASN A 1 78 ? 17.727 1.786 -25.024 1.00 89.81 78 ASN A N 1
ATOM 627 C CA . ASN A 1 78 ? 16.661 2.327 -25.870 1.00 89.81 78 ASN A CA 1
ATOM 628 C C . ASN A 1 78 ? 15.368 1.493 -25.846 1.00 89.81 78 ASN A C 1
ATOM 630 O O . ASN A 1 78 ? 14.357 1.930 -26.391 1.00 89.81 78 ASN A O 1
ATOM 634 N N . GLU A 1 79 ? 15.405 0.297 -25.259 1.00 91.12 79 GLU A N 1
ATOM 635 C CA . GLU A 1 79 ? 14.229 -0.535 -25.000 1.00 91.12 79 GLU A CA 1
ATOM 636 C C . GLU A 1 79 ? 13.690 -0.309 -23.582 1.00 91.12 79 GLU A C 1
ATOM 638 O O . GLU A 1 79 ? 12.517 -0.563 -23.321 1.00 91.12 79 GLU A O 1
ATOM 643 N N . ILE A 1 80 ? 14.529 0.179 -22.663 1.00 90.38 80 ILE A N 1
ATOM 644 C CA . ILE A 1 80 ? 14.146 0.515 -21.287 1.00 90.38 80 ILE A CA 1
ATOM 645 C C . ILE A 1 80 ? 13.524 1.914 -21.228 1.00 90.38 80 ILE A C 1
ATOM 647 O O . ILE A 1 80 ? 12.464 2.103 -20.626 1.00 90.38 80 ILE A O 1
ATOM 651 N N . TYR A 1 81 ? 14.183 2.879 -21.870 1.00 88.25 81 TYR A N 1
ATOM 652 C CA . TYR A 1 81 ? 13.818 4.292 -21.883 1.00 88.25 81 TYR A CA 1
ATOM 653 C C . TYR A 1 81 ? 13.429 4.702 -23.306 1.00 88.25 81 TYR A C 1
ATOM 655 O O . TYR A 1 81 ? 14.265 4.773 -24.211 1.00 88.25 81 TYR A O 1
ATOM 663 N N . LEU A 1 82 ? 12.127 4.909 -23.510 1.00 87.31 82 LEU A N 1
ATOM 664 C CA . LEU A 1 82 ? 11.542 5.209 -24.817 1.00 87.31 82 LEU A CA 1
ATOM 665 C C . LEU A 1 82 ? 11.658 6.701 -25.138 1.00 87.31 82 LEU A C 1
ATOM 667 O O . LEU A 1 82 ? 11.540 7.547 -24.267 1.00 87.31 82 LEU A O 1
ATOM 671 N N . SER A 1 83 ? 11.768 7.071 -26.412 1.00 77.06 83 SER A N 1
ATOM 672 C CA . SER A 1 83 ? 11.822 8.488 -26.821 1.00 77.06 83 SER A CA 1
ATOM 673 C C . SER A 1 83 ? 10.494 9.260 -26.670 1.00 77.06 83 SER A C 1
ATOM 675 O O . SER A 1 83 ? 10.354 10.349 -27.224 1.00 77.06 83 SER A O 1
ATOM 677 N N . GLU A 1 84 ? 9.500 8.676 -26.005 1.00 78.12 84 GLU A N 1
ATOM 678 C CA . GLU A 1 84 ? 8.178 9.258 -25.757 1.00 78.12 84 GLU A CA 1
ATOM 679 C C . GLU A 1 84 ? 8.191 10.192 -24.533 1.00 78.12 84 GLU A C 1
ATOM 681 O O . GLU A 1 84 ? 9.164 10.241 -23.785 1.00 78.12 84 GLU A O 1
ATOM 686 N N . GLU A 1 85 ? 7.105 10.940 -24.318 1.00 76.00 85 GLU A N 1
ATOM 687 C CA . GLU A 1 85 ? 7.016 11.981 -23.279 1.00 76.00 85 GLU A CA 1
ATOM 688 C C . GLU A 1 85 ? 7.236 11.444 -21.851 1.00 76.00 85 GLU A C 1
ATOM 690 O O . GLU A 1 85 ? 7.958 12.065 -21.074 1.00 76.00 85 GLU A O 1
ATOM 695 N N . ASP A 1 86 ? 6.685 10.269 -21.524 1.00 81.44 86 ASP A N 1
ATOM 696 C CA . ASP A 1 86 ? 6.867 9.618 -20.213 1.00 81.44 86 ASP A CA 1
ATOM 697 C C . ASP A 1 86 ? 8.198 8.844 -20.094 1.00 81.44 86 ASP A C 1
ATOM 699 O O . ASP A 1 86 ? 8.624 8.475 -19.000 1.00 81.44 86 ASP A O 1
ATOM 703 N N . ASN A 1 87 ? 8.889 8.610 -21.216 1.00 83.88 87 ASN A N 1
ATOM 704 C CA . ASN A 1 87 ? 10.194 7.947 -21.267 1.00 83.88 87 ASN A CA 1
ATOM 705 C C . ASN A 1 87 ? 10.273 6.612 -20.486 1.00 83.88 87 ASN A C 1
ATOM 707 O O . ASN A 1 87 ? 11.312 6.259 -19.928 1.00 83.88 87 ASN A O 1
ATOM 711 N N . PHE A 1 88 ? 9.173 5.855 -20.419 1.00 89.38 88 PHE A N 1
ATOM 712 C CA . PHE A 1 88 ? 9.105 4.591 -19.687 1.00 89.38 88 PHE A CA 1
ATOM 713 C C . PHE A 1 88 ? 8.457 3.496 -20.530 1.00 89.38 88 PHE A C 1
ATOM 715 O O . PHE A 1 88 ? 7.349 3.658 -21.039 1.00 89.38 88 PHE A O 1
ATOM 722 N N . ASN A 1 89 ? 9.133 2.352 -20.646 1.00 94.19 89 ASN A N 1
ATOM 723 C CA . ASN A 1 89 ? 8.563 1.197 -21.320 1.00 94.19 89 ASN A CA 1
ATOM 724 C C . ASN A 1 89 ? 7.637 0.401 -20.387 1.00 94.19 89 ASN A C 1
ATOM 726 O O . ASN A 1 89 ? 8.086 -0.381 -19.545 1.00 94.19 89 ASN A O 1
ATOM 730 N N . TYR A 1 90 ? 6.329 0.552 -20.583 1.00 95.00 90 TYR A N 1
ATOM 731 C CA . TYR A 1 90 ? 5.323 -0.180 -19.818 1.00 95.00 90 TYR A CA 1
ATOM 732 C C . TYR A 1 90 ? 5.322 -1.693 -20.061 1.00 95.00 90 TYR A C 1
ATOM 734 O O . TYR A 1 90 ? 4.831 -2.424 -19.204 1.00 95.00 90 TYR A O 1
ATOM 742 N N . ASP A 1 91 ? 5.911 -2.203 -21.143 1.00 95.12 91 ASP A N 1
ATOM 743 C CA . ASP A 1 91 ? 6.061 -3.653 -21.333 1.00 95.12 91 ASP A CA 1
ATOM 744 C C . ASP A 1 91 ? 7.013 -4.274 -20.294 1.00 95.12 91 ASP A C 1
ATOM 746 O O . ASP A 1 91 ? 6.955 -5.473 -20.020 1.00 95.12 91 ASP A O 1
ATOM 750 N N . LEU A 1 92 ? 7.830 -3.449 -19.628 1.00 96.62 92 LEU A N 1
ATOM 751 C CA . LEU A 1 92 ? 8.697 -3.850 -18.518 1.00 96.62 92 LEU A CA 1
ATOM 752 C C . LEU A 1 92 ? 7.992 -3.795 -17.155 1.00 96.62 92 LEU A C 1
ATOM 754 O O . LEU A 1 92 ? 8.661 -3.900 -16.123 1.00 96.62 92 LEU A O 1
ATOM 758 N N . TYR A 1 93 ? 6.659 -3.657 -17.131 1.00 97.06 93 TYR A N 1
ATOM 759 C CA . TYR A 1 93 ? 5.857 -3.525 -15.912 1.00 97.06 93 TYR A CA 1
ATOM 760 C C . TYR A 1 93 ? 6.218 -4.567 -14.849 1.00 97.06 93 TYR A C 1
ATOM 762 O O . TYR A 1 93 ? 6.429 -4.196 -13.699 1.00 97.06 93 TYR A O 1
ATOM 770 N N . ASP A 1 94 ? 6.328 -5.849 -15.215 1.00 96.06 94 ASP A N 1
ATOM 771 C CA . ASP A 1 94 ? 6.585 -6.910 -14.233 1.00 96.06 94 ASP A CA 1
ATOM 772 C C . ASP A 1 94 ? 7.999 -6.780 -13.623 1.00 96.06 94 ASP A C 1
ATOM 774 O O . ASP A 1 94 ? 8.186 -7.019 -12.433 1.00 96.06 94 ASP A O 1
ATOM 778 N N . ILE A 1 95 ? 9.000 -6.323 -14.393 1.00 96.06 95 ILE A N 1
ATOM 779 C CA . ILE A 1 95 ? 10.348 -6.033 -13.861 1.00 96.06 95 ILE A CA 1
ATOM 780 C C . ILE A 1 95 ? 10.296 -4.824 -12.926 1.00 96.06 95 ILE A C 1
ATOM 782 O O . ILE A 1 95 ? 10.932 -4.822 -11.873 1.00 96.06 95 ILE A O 1
ATOM 786 N N . ALA A 1 96 ? 9.544 -3.794 -13.311 1.00 96.69 96 ALA A N 1
ATOM 787 C CA . ALA A 1 96 ? 9.378 -2.590 -12.517 1.00 96.69 96 ALA A CA 1
ATOM 788 C C . ALA A 1 96 ? 8.642 -2.870 -11.195 1.00 96.69 96 ALA A C 1
ATOM 790 O O . ALA A 1 96 ? 9.036 -2.336 -10.158 1.00 96.69 96 ALA A O 1
ATOM 791 N N . ASP A 1 97 ? 7.633 -3.743 -11.205 1.00 96.12 97 ASP A N 1
ATOM 792 C CA . ASP A 1 97 ? 6.916 -4.210 -10.014 1.00 96.12 97 ASP A CA 1
ATOM 793 C C . ASP A 1 97 ? 7.824 -5.027 -9.082 1.00 96.12 97 ASP A C 1
ATOM 795 O O . ASP A 1 97 ? 7.800 -4.839 -7.865 1.00 96.12 97 ASP A O 1
ATOM 799 N N . GLU A 1 98 ? 8.687 -5.890 -9.632 1.00 92.88 98 GLU A N 1
ATOM 800 C CA . GLU A 1 98 ? 9.657 -6.665 -8.845 1.00 92.88 98 GLU A CA 1
ATOM 801 C C . GLU A 1 98 ? 10.594 -5.764 -8.022 1.00 92.88 98 GLU A C 1
ATOM 803 O O . GLU A 1 98 ? 11.021 -6.156 -6.938 1.00 92.88 98 GLU A O 1
ATOM 808 N N . VAL A 1 99 ? 10.925 -4.565 -8.506 1.00 94.19 99 VAL A N 1
ATOM 809 C CA . VAL A 1 99 ? 11.895 -3.660 -7.861 1.00 94.19 99 VAL A CA 1
ATOM 810 C C . VAL A 1 99 ? 11.277 -2.382 -7.295 1.00 94.19 99 VAL A C 1
ATOM 812 O O . VAL A 1 99 ? 12.015 -1.453 -6.972 1.00 94.19 99 VAL A O 1
ATOM 815 N N . TYR A 1 100 ? 9.951 -2.340 -7.136 1.00 95.88 100 TYR A N 1
ATOM 816 C CA . TYR A 1 100 ? 9.203 -1.199 -6.586 1.00 95.88 100 TYR A CA 1
ATOM 817 C C . TYR A 1 100 ? 9.229 0.077 -7.445 1.00 95.88 100 TYR A C 1
ATOM 819 O O . TYR A 1 100 ? 8.837 1.147 -6.980 1.00 95.88 100 TYR A O 1
ATOM 827 N N . MET A 1 101 ? 9.666 -0.011 -8.703 1.00 96.31 101 MET A N 1
ATOM 828 C CA . MET A 1 101 ? 9.803 1.136 -9.602 1.00 96.31 101 MET A CA 1
ATOM 829 C C . MET A 1 101 ? 8.447 1.761 -9.950 1.00 96.31 101 MET A C 1
ATOM 831 O O . MET A 1 101 ? 8.322 2.982 -9.909 1.00 96.31 101 MET A O 1
ATOM 835 N N . ASN A 1 102 ? 7.412 0.953 -10.217 1.00 97.50 102 ASN A N 1
ATOM 836 C CA . ASN A 1 102 ? 6.071 1.472 -10.528 1.00 97.50 102 ASN A CA 1
ATOM 837 C C . ASN A 1 102 ? 5.515 2.311 -9.368 1.00 97.50 102 ASN A C 1
ATOM 839 O O . ASN A 1 102 ? 5.135 3.466 -9.551 1.00 97.50 102 ASN A O 1
ATOM 843 N N . VAL A 1 103 ? 5.549 1.755 -8.156 1.00 97.50 103 VAL A N 1
ATOM 844 C CA . VAL A 1 103 ? 5.061 2.427 -6.946 1.00 97.50 103 VAL A CA 1
ATOM 845 C C . VAL A 1 103 ? 5.899 3.652 -6.603 1.00 97.50 103 VAL A C 1
ATOM 847 O O . VAL A 1 103 ? 5.341 4.693 -6.262 1.00 97.50 103 VAL A O 1
ATOM 850 N N . PHE A 1 104 ? 7.227 3.564 -6.731 1.00 96.69 104 PHE A N 1
ATOM 851 C CA . PHE A 1 104 ? 8.113 4.707 -6.531 1.00 96.69 104 PHE A CA 1
ATOM 852 C C . PHE A 1 104 ? 7.756 5.867 -7.463 1.00 96.69 104 PHE A C 1
ATOM 854 O O . PHE A 1 104 ? 7.650 6.995 -6.991 1.00 96.69 104 PHE A O 1
ATOM 861 N N . ARG A 1 105 ? 7.522 5.606 -8.756 1.00 95.25 105 ARG A N 1
ATOM 862 C CA . ARG A 1 105 ? 7.135 6.647 -9.723 1.00 95.25 105 ARG A CA 1
ATOM 863 C C . ARG A 1 105 ? 5.836 7.345 -9.319 1.00 95.25 105 ARG A C 1
ATOM 865 O O . ARG A 1 105 ? 5.807 8.574 -9.291 1.00 95.25 105 ARG A O 1
ATOM 872 N N . ILE A 1 106 ? 4.806 6.578 -8.952 1.00 96.31 106 ILE A N 1
ATOM 873 C CA . ILE A 1 106 ? 3.499 7.120 -8.546 1.00 96.31 106 ILE A CA 1
ATOM 874 C C . ILE A 1 106 ? 3.642 7.953 -7.261 1.00 96.31 106 ILE A C 1
ATOM 876 O O . ILE A 1 106 ? 3.217 9.106 -7.220 1.00 96.31 106 ILE A O 1
ATOM 880 N N . LEU A 1 107 ? 4.308 7.419 -6.231 1.00 95.75 107 LEU A N 1
ATOM 881 C CA . LEU A 1 107 ? 4.548 8.134 -4.970 1.00 95.75 107 LEU A CA 1
ATOM 882 C C . LEU A 1 107 ? 5.400 9.388 -5.144 1.00 95.75 107 LEU A C 1
ATOM 884 O O . LEU A 1 107 ? 5.121 10.403 -4.515 1.00 95.75 107 LEU A O 1
ATOM 888 N N . ASN A 1 108 ? 6.448 9.326 -5.963 1.00 93.12 108 ASN A N 1
ATOM 889 C CA . ASN A 1 108 ? 7.338 10.456 -6.201 1.00 93.12 108 ASN A CA 1
ATOM 890 C C . ASN A 1 108 ? 6.617 11.573 -6.970 1.00 93.12 108 ASN A C 1
ATOM 892 O O . ASN A 1 108 ? 6.772 12.744 -6.628 1.00 93.12 108 ASN A O 1
ATOM 896 N N . SER A 1 109 ? 5.790 11.210 -7.958 1.00 91.19 109 SER A N 1
ATOM 897 C CA . SER A 1 109 ? 4.896 12.153 -8.640 1.00 91.19 109 SER A CA 1
ATOM 898 C C . SER A 1 109 ? 3.938 12.805 -7.641 1.00 91.19 109 SER A C 1
ATOM 900 O O . SER A 1 109 ? 3.903 14.030 -7.523 1.00 91.19 109 SER A O 1
ATOM 902 N N . PHE A 1 110 ? 3.250 11.994 -6.829 1.00 91.50 110 PHE A N 1
ATOM 903 C CA . PHE A 1 110 ? 2.330 12.482 -5.804 1.00 91.50 110 PHE A CA 1
ATOM 904 C C . PHE A 1 110 ? 3.025 13.416 -4.804 1.00 91.50 110 PHE A C 1
ATOM 906 O O . PHE A 1 110 ? 2.539 14.518 -4.554 1.00 91.50 110 PHE A O 1
ATOM 913 N N . ALA A 1 111 ? 4.198 13.037 -4.293 1.00 90.56 111 ALA A N 1
ATOM 914 C CA . ALA A 1 111 ? 4.999 13.853 -3.383 1.00 90.56 111 ALA A CA 1
ATOM 915 C C . ALA A 1 111 ? 5.346 15.228 -3.976 1.00 90.56 111 ALA A C 1
ATOM 917 O O . ALA A 1 111 ? 5.294 16.225 -3.259 1.00 90.56 111 ALA A O 1
ATOM 918 N N . GLY A 1 112 ? 5.629 15.304 -5.282 1.00 86.81 112 GLY A N 1
ATOM 919 C CA . GLY A 1 112 ? 5.859 16.568 -5.987 1.00 86.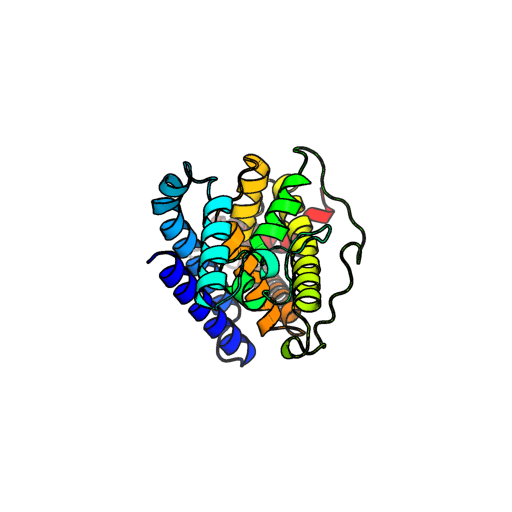81 112 GLY A CA 1
ATOM 920 C C . GLY A 1 112 ? 4.640 17.497 -6.027 1.00 86.81 112 GLY A C 1
ATOM 921 O O . GLY A 1 112 ? 4.807 18.708 -6.163 1.00 86.81 112 GLY A O 1
ATOM 922 N N . THR A 1 113 ? 3.426 16.961 -5.866 1.00 84.38 113 THR A N 1
ATOM 923 C CA . THR A 1 113 ? 2.182 17.751 -5.804 1.00 84.38 113 THR A CA 1
ATOM 924 C C . THR A 1 113 ? 1.830 18.222 -4.393 1.00 84.38 113 THR A C 1
ATOM 926 O O . THR A 1 113 ? 1.009 19.126 -4.229 1.00 84.38 113 THR A O 1
ATOM 929 N N . LEU A 1 114 ? 2.455 17.646 -3.360 1.00 82.88 114 LEU A N 1
ATOM 930 C CA . LEU A 1 114 ? 2.192 17.989 -1.966 1.00 82.88 114 LEU A CA 1
ATOM 931 C C . LEU A 1 114 ? 2.814 19.346 -1.606 1.00 82.88 114 LEU A C 1
ATOM 933 O O . LEU A 1 114 ? 3.881 19.427 -1.001 1.00 82.88 114 LEU A O 1
ATOM 937 N N . VAL A 1 115 ? 2.106 20.438 -1.893 1.00 69.25 115 VAL A N 1
ATOM 938 C CA . VAL A 1 115 ? 2.387 21.736 -1.262 1.00 69.25 115 VAL A CA 1
ATOM 939 C C . VAL A 1 115 ? 2.060 21.622 0.235 1.00 69.25 115 VAL A C 1
ATOM 941 O O . VAL A 1 115 ? 1.072 20.987 0.615 1.00 69.25 115 VAL A O 1
ATOM 944 N N . GLN A 1 116 ? 2.904 22.198 1.102 1.00 62.41 116 GLN A N 1
ATOM 945 C CA . GLN A 1 116 ? 2.877 21.995 2.564 1.00 62.41 116 GLN A CA 1
ATOM 946 C C . GLN A 1 116 ? 1.531 22.307 3.249 1.00 62.41 116 GLN A C 1
ATOM 948 O O . GLN A 1 116 ? 1.312 21.825 4.358 1.00 62.41 116 GLN A O 1
ATOM 953 N N . SER A 1 117 ? 0.630 23.057 2.605 1.00 56.53 117 SER A N 1
ATOM 954 C CA . SER A 1 117 ? -0.597 23.571 3.232 1.00 56.53 117 SER A CA 1
ATOM 955 C C . SER A 1 117 ? -1.907 23.163 2.548 1.00 56.53 117 SER A C 1
ATOM 957 O O . SER A 1 117 ? -2.957 23.325 3.164 1.00 56.53 117 SER A O 1
ATOM 959 N N . ASP A 1 118 ? -1.874 22.626 1.322 1.00 70.62 118 ASP A N 1
ATOM 960 C CA . ASP A 1 118 ? -3.096 22.366 0.547 1.00 70.62 118 ASP A CA 1
ATOM 961 C C . ASP A 1 118 ? -3.508 20.899 0.620 1.00 70.62 118 ASP A C 1
ATOM 963 O O . ASP A 1 118 ? -2.699 19.994 0.427 1.00 70.62 118 ASP A O 1
ATOM 967 N N . ILE A 1 119 ? -4.783 20.649 0.896 1.00 70.69 119 ILE A N 1
ATOM 968 C CA . ILE A 1 119 ? -5.353 19.306 0.804 1.00 70.69 119 ILE A CA 1
ATOM 969 C C . ILE A 1 119 ? -5.707 19.072 -0.663 1.00 70.69 119 ILE A C 1
ATOM 971 O O . ILE A 1 119 ? -6.419 19.902 -1.235 1.00 70.69 119 ILE A O 1
ATOM 975 N N . PRO A 1 120 ? -5.239 17.982 -1.288 1.00 69.75 120 PRO A N 1
ATOM 976 C CA . PRO A 1 120 ? -5.651 17.653 -2.642 1.00 69.75 120 PRO A CA 1
ATOM 977 C C . PRO A 1 120 ? -7.144 17.294 -2.638 1.00 69.75 120 PRO A C 1
ATOM 979 O O . PRO A 1 120 ? -7.526 16.187 -2.270 1.00 69.75 120 PRO A O 1
ATOM 982 N N . ILE A 1 121 ? -7.995 18.253 -3.015 1.00 69.94 121 ILE A N 1
ATOM 983 C CA . ILE A 1 121 ? -9.427 18.028 -3.235 1.00 69.94 121 ILE A CA 1
ATOM 984 C C . ILE A 1 121 ? -9.599 17.512 -4.660 1.00 69.94 121 ILE A C 1
ATOM 986 O O . ILE A 1 121 ? -9.212 18.180 -5.620 1.00 69.94 121 ILE A O 1
ATOM 990 N N . TYR A 1 122 ? -10.211 16.345 -4.795 1.00 73.31 122 TYR A N 1
ATOM 991 C CA . TYR A 1 122 ? -10.541 15.728 -6.071 1.00 73.31 122 TYR A CA 1
ATOM 992 C C . TYR A 1 122 ? -11.972 15.186 -6.017 1.00 73.31 122 TYR A C 1
ATOM 994 O O . TYR A 1 122 ? -12.537 15.003 -4.940 1.00 73.31 122 TYR A O 1
ATOM 1002 N N . ASN A 1 123 ? -12.575 14.983 -7.186 1.00 75.56 123 ASN A N 1
ATOM 1003 C CA . ASN A 1 123 ? -13.891 14.356 -7.294 1.00 75.56 123 ASN A CA 1
ATOM 1004 C C . ASN A 1 123 ? -13.736 12.857 -7.564 1.00 75.56 123 ASN A C 1
ATOM 1006 O O . ASN A 1 123 ? -12.752 12.447 -8.187 1.00 75.56 123 ASN A O 1
ATOM 1010 N N . ASP A 1 124 ? -14.733 12.059 -7.196 1.00 75.25 124 ASP A N 1
ATOM 1011 C CA . ASP A 1 124 ? -14.789 10.640 -7.557 1.00 75.25 124 ASP A CA 1
ATOM 1012 C C . ASP A 1 124 ? -14.516 10.442 -9.057 1.00 75.25 124 ASP A C 1
ATOM 1014 O O . ASP A 1 124 ? -15.071 11.140 -9.915 1.00 75.25 124 ASP A O 1
ATOM 1018 N N . GLY A 1 125 ? -13.618 9.507 -9.372 1.00 80.31 125 GLY A N 1
ATOM 1019 C CA . GLY A 1 125 ? -13.207 9.208 -10.741 1.00 80.31 125 GLY A CA 1
ATOM 1020 C C . GLY A 1 125 ? -12.184 10.174 -11.351 1.00 80.31 125 GLY A C 1
ATOM 1021 O O . GLY A 1 125 ? -11.870 10.031 -12.532 1.00 80.31 125 GLY A O 1
ATOM 1022 N N . THR A 1 126 ? -11.631 11.132 -10.590 1.00 85.75 126 THR A N 1
ATOM 1023 C CA . THR A 1 126 ? -10.580 12.055 -11.084 1.00 85.75 126 THR A CA 1
ATOM 1024 C C . THR A 1 126 ? -9.372 11.308 -11.648 1.00 85.75 126 THR A C 1
ATOM 1026 O O . THR A 1 126 ? -8.823 11.720 -12.667 1.00 85.75 126 THR A O 1
ATOM 1029 N N . PHE A 1 127 ? -8.974 10.206 -11.010 1.00 86.50 127 PHE A N 1
ATOM 1030 C CA . PHE A 1 127 ? -7.816 9.412 -11.428 1.00 86.50 127 PHE A CA 1
ATOM 1031 C C . PHE A 1 127 ? -8.173 8.315 -12.442 1.00 86.50 127 PHE A C 1
ATOM 1033 O O . PHE A 1 127 ? -7.287 7.749 -13.073 1.00 86.50 127 PHE A O 1
ATOM 1040 N N . GLY A 1 128 ? -9.466 8.044 -12.644 1.00 90.81 128 GLY A N 1
ATOM 1041 C CA . GLY A 1 128 ? -9.980 7.008 -13.535 1.00 90.81 128 GLY A CA 1
ATOM 1042 C C . GLY A 1 128 ? -11.005 6.109 -12.845 1.00 90.81 128 GLY A C 1
ATOM 1043 O O . GLY A 1 128 ? -11.444 6.386 -11.737 1.00 90.81 128 GLY A O 1
ATOM 1044 N N . ASN A 1 129 ? -11.408 5.030 -13.520 1.00 90.50 129 ASN A N 1
ATOM 1045 C CA . ASN A 1 129 ? -12.321 4.030 -12.963 1.00 90.50 129 ASN A CA 1
ATOM 1046 C C . ASN A 1 129 ? -11.614 2.678 -12.882 1.00 90.50 129 ASN A C 1
ATOM 1048 O O . ASN A 1 129 ? -11.201 2.130 -13.908 1.00 90.50 129 ASN A O 1
ATOM 1052 N N . TYR A 1 130 ? -11.509 2.127 -11.677 1.00 92.69 130 TYR A N 1
ATOM 1053 C CA . TYR A 1 130 ? -10.990 0.784 -11.452 1.00 92.69 130 TYR A CA 1
ATOM 1054 C C . TYR A 1 130 ? -12.110 -0.259 -11.579 1.00 92.69 130 TYR A C 1
ATOM 1056 O O . TYR A 1 130 ? -13.124 -0.179 -10.889 1.00 92.69 130 TYR A O 1
ATOM 1064 N N . ASP A 1 131 ? -11.923 -1.254 -12.454 1.00 94.19 131 ASP A N 1
ATOM 1065 C CA . ASP A 1 131 ? -12.831 -2.401 -12.578 1.00 94.19 131 ASP A CA 1
ATOM 1066 C C . ASP A 1 131 ? -12.244 -3.632 -11.862 1.00 94.19 131 ASP A C 1
ATOM 1068 O O . ASP A 1 131 ? -11.435 -4.363 -12.459 1.00 94.19 131 ASP A O 1
ATOM 1072 N N . PRO A 1 132 ? -12.662 -3.916 -10.613 1.00 93.38 132 PRO A N 1
ATOM 1073 C CA . PRO A 1 132 ? -12.158 -5.061 -9.866 1.00 93.38 132 PRO A CA 1
ATOM 1074 C C . PRO A 1 132 ? -12.554 -6.410 -10.483 1.00 93.38 132 PRO A C 1
ATOM 1076 O O . PRO A 1 132 ? -11.847 -7.394 -10.264 1.00 93.38 132 PRO A O 1
ATOM 1079 N N . ALA A 1 133 ? -13.635 -6.479 -11.269 1.00 94.19 133 ALA A N 1
ATOM 1080 C CA . ALA A 1 133 ? -14.095 -7.720 -11.895 1.00 94.19 133 ALA A CA 1
ATOM 1081 C C . ALA A 1 133 ? -13.281 -8.091 -13.146 1.00 94.19 133 ALA A C 1
ATOM 1083 O O . ALA A 1 133 ? -13.285 -9.249 -13.574 1.00 94.19 133 ALA A O 1
ATOM 1084 N N . SER A 1 134 ? -12.564 -7.130 -13.735 1.00 94.19 134 SER A N 1
ATOM 1085 C CA . SER A 1 134 ? 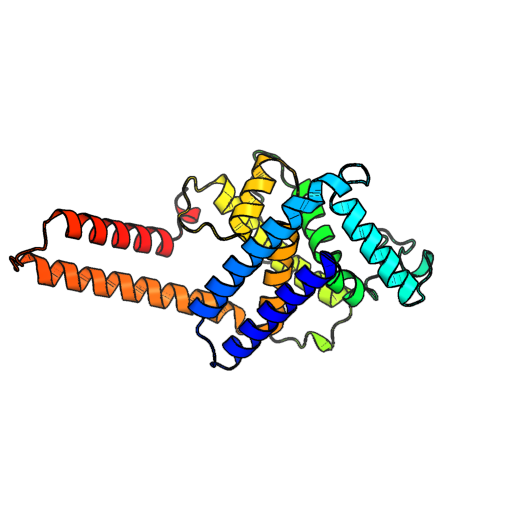-11.717 -7.388 -14.897 1.00 94.19 134 SER A CA 1
ATOM 1086 C C . SER A 1 134 ? -10.530 -8.301 -14.557 1.00 94.19 134 SER A C 1
ATOM 1088 O O . SER A 1 134 ? -9.912 -8.188 -13.494 1.00 94.19 134 SER A O 1
ATOM 1090 N N . ASN A 1 135 ? -10.181 -9.203 -15.483 1.00 93.25 135 ASN A N 1
ATOM 1091 C CA . ASN A 1 135 ? -9.040 -10.101 -15.312 1.00 93.25 135 ASN A CA 1
ATOM 1092 C C . ASN A 1 135 ? -7.722 -9.341 -15.520 1.00 93.25 135 ASN A C 1
ATOM 1094 O O . ASN A 1 135 ? -7.392 -8.947 -16.641 1.00 93.25 135 ASN A O 1
ATOM 1098 N N . ARG A 1 136 ? -6.964 -9.168 -14.435 1.00 93.81 136 ARG A N 1
ATOM 1099 C CA . ARG A 1 136 ? -5.680 -8.463 -14.435 1.00 93.81 136 ARG A CA 1
ATOM 1100 C C . ARG A 1 136 ? -4.598 -9.163 -15.260 1.00 93.81 136 ARG A C 1
ATOM 1102 O O . ARG A 1 136 ? -3.780 -8.477 -15.866 1.00 93.81 136 ARG A O 1
ATOM 1109 N N . ASP A 1 137 ? -4.621 -10.491 -15.347 1.00 93.50 137 ASP A N 1
ATOM 1110 C CA . ASP A 1 137 ? -3.596 -11.267 -16.063 1.00 93.50 137 ASP A CA 1
ATOM 1111 C C . ASP A 1 137 ? -3.642 -11.049 -17.583 1.00 93.50 137 ASP A C 1
ATOM 1113 O O . ASP A 1 137 ? -2.667 -11.310 -18.282 1.00 93.50 137 ASP A O 1
ATOM 1117 N N . LEU A 1 138 ? -4.770 -10.552 -18.102 1.00 95.88 138 LEU A N 1
ATOM 1118 C CA . LEU A 1 138 ? -4.962 -10.251 -19.523 1.00 95.88 138 LEU A CA 1
ATOM 1119 C C . LEU A 1 138 ? -4.626 -8.797 -19.886 1.00 95.88 138 LEU A C 1
ATOM 1121 O O . LEU A 1 138 ? -4.776 -8.412 -21.045 1.00 95.88 138 LEU A O 1
ATOM 1125 N N . LYS A 1 139 ? -4.219 -7.976 -18.912 1.00 96.69 139 LYS A N 1
ATOM 1126 C CA . LYS A 1 139 ? -3.940 -6.551 -19.119 1.00 96.69 139 LYS A CA 1
ATOM 1127 C C . LYS A 1 139 ? -2.514 -6.325 -19.602 1.00 96.69 139 LYS A C 1
ATOM 1129 O O . LYS A 1 139 ? -1.582 -6.976 -19.127 1.00 96.69 139 LYS A O 1
ATOM 1134 N N . SER A 1 140 ? -2.343 -5.354 -20.499 1.00 97.25 140 SER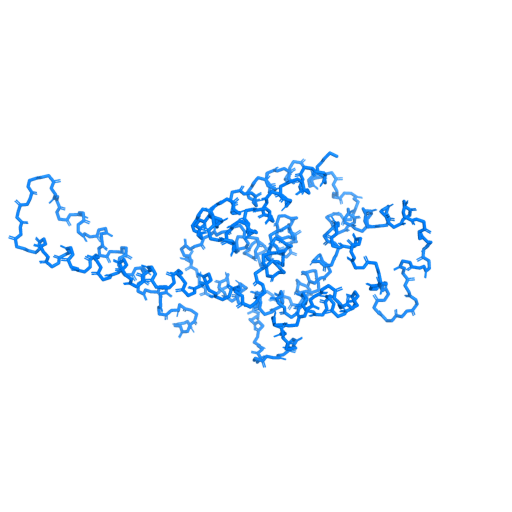 A N 1
ATOM 1135 C CA . SER A 1 140 ? -1.013 -4.849 -20.858 1.00 97.25 140 SER A CA 1
ATOM 1136 C C . SER A 1 140 ? -0.343 -4.178 -19.656 1.00 97.25 140 SER A C 1
ATOM 1138 O O . SER A 1 140 ? -1.016 -3.779 -18.704 1.00 97.25 140 SER A O 1
ATOM 1140 N N . GLY A 1 141 ? 0.979 -4.008 -19.695 1.00 96.81 141 GLY A N 1
ATOM 1141 C CA . GLY A 1 141 ? 1.698 -3.334 -18.612 1.00 96.81 141 GLY A CA 1
ATOM 1142 C C . GLY A 1 141 ? 1.229 -1.893 -18.377 1.00 96.81 141 GLY A C 1
ATOM 1143 O O . GLY A 1 141 ? 1.113 -1.469 -17.231 1.00 96.81 141 GLY A O 1
ATOM 1144 N N . TRP A 1 142 ? 0.833 -1.182 -19.440 1.00 95.50 142 TRP A N 1
ATOM 1145 C CA . TRP A 1 142 ? 0.230 0.150 -19.325 1.00 95.50 142 TRP A CA 1
ATOM 1146 C C . TRP A 1 142 ? -1.113 0.091 -18.590 1.00 95.50 142 TRP A C 1
ATOM 1148 O O . TRP A 1 142 ? -1.307 0.794 -17.606 1.00 95.50 142 TRP A O 1
ATOM 1158 N N . GLN A 1 143 ? -2.009 -0.821 -18.985 1.00 97.00 143 GLN A N 1
ATOM 1159 C CA . GLN A 1 143 ? -3.295 -1.007 -18.302 1.00 97.00 143 GLN A CA 1
ATOM 1160 C C . GLN A 1 143 ? -3.112 -1.416 -16.835 1.00 97.00 143 GLN A C 1
ATOM 1162 O O . GLN A 1 143 ? -3.887 -0.992 -15.978 1.00 97.00 143 GLN A O 1
ATOM 1167 N N . LYS A 1 144 ? -2.101 -2.244 -16.539 1.00 97.94 144 LYS A N 1
ATOM 1168 C CA . LYS A 1 144 ? -1.767 -2.638 -15.169 1.00 97.94 144 LYS A CA 1
ATOM 1169 C C . LYS A 1 144 ? -1.313 -1.440 -14.337 1.00 97.94 144 LYS A C 1
ATOM 1171 O O . LYS A 1 144 ? -1.806 -1.295 -13.223 1.00 97.94 144 LYS A O 1
ATOM 1176 N N . PHE A 1 145 ? -0.430 -0.606 -14.889 1.00 97.06 145 PHE A N 1
ATOM 1177 C CA . PHE A 1 145 ? 0.060 0.615 -14.253 1.00 97.06 145 PHE A CA 1
ATOM 1178 C C . PHE A 1 145 ? -1.061 1.632 -14.021 1.00 97.06 145 PHE A C 1
ATOM 1180 O O . PHE A 1 145 ? -1.152 2.184 -12.934 1.00 97.06 145 PHE A O 1
ATOM 1187 N N . THR A 1 146 ? -1.955 1.833 -14.992 1.00 96.31 146 THR A N 1
ATOM 1188 C CA . THR A 1 146 ? -3.103 2.737 -14.830 1.00 96.31 146 THR A CA 1
ATOM 1189 C C . THR A 1 146 ? -4.041 2.281 -13.710 1.00 96.31 146 THR A C 1
ATOM 1191 O O . THR A 1 146 ? -4.503 3.110 -12.935 1.00 96.31 146 THR A O 1
ATOM 1194 N N . GLU A 1 147 ? -4.309 0.974 -13.571 1.00 97.25 147 GLU A N 1
ATOM 1195 C CA . GLU A 1 147 ? -5.065 0.475 -12.407 1.00 97.25 147 GLU A CA 1
ATOM 1196 C C . GLU A 1 147 ? -4.357 0.787 -11.084 1.00 97.25 147 GLU A C 1
ATOM 1198 O O . GLU A 1 147 ? -5.012 1.170 -10.117 1.00 97.25 147 GLU A O 1
ATOM 1203 N N . ASP A 1 148 ? -3.034 0.621 -11.041 1.00 98.06 148 ASP A N 1
ATOM 1204 C CA . ASP A 1 148 ? -2.244 0.875 -9.836 1.00 98.06 148 ASP A CA 1
ATOM 1205 C C . ASP A 1 148 ? -2.234 2.362 -9.468 1.00 98.06 148 ASP A C 1
ATOM 1207 O O . ASP A 1 148 ? -2.333 2.707 -8.293 1.00 98.06 148 ASP A O 1
ATOM 1211 N N . GLU A 1 149 ? -2.148 3.238 -10.469 1.00 96.25 149 GLU A N 1
ATOM 1212 C CA . GLU A 1 149 ? -2.211 4.687 -10.304 1.00 96.25 149 GLU A CA 1
ATOM 1213 C C . GLU A 1 149 ? -3.564 5.126 -9.736 1.00 96.25 149 GLU A C 1
ATOM 1215 O O . GLU A 1 149 ? -3.584 5.866 -8.755 1.00 96.25 149 GLU A O 1
ATOM 1220 N N . ILE A 1 150 ? -4.679 4.613 -10.270 1.00 95.81 150 ILE A N 1
ATOM 1221 C CA . ILE A 1 150 ? -6.025 4.888 -9.739 1.00 95.81 150 ILE A CA 1
ATOM 1222 C C . ILE A 1 150 ? -6.102 4.493 -8.261 1.00 95.81 150 ILE A C 1
ATOM 1224 O O . ILE A 1 150 ? -6.406 5.328 -7.411 1.00 95.81 150 ILE A O 1
ATOM 1228 N N . LEU A 1 151 ? -5.770 3.234 -7.951 1.00 95.69 151 LEU A N 1
ATOM 1229 C CA . LEU A 1 151 ? -5.865 2.692 -6.595 1.00 95.69 151 LEU A CA 1
ATOM 1230 C C . LEU A 1 151 ? -5.000 3.468 -5.595 1.00 95.69 151 LEU A C 1
ATOM 1232 O O . LEU A 1 151 ? -5.431 3.739 -4.475 1.00 95.69 151 LEU A O 1
ATOM 1236 N N . LEU A 1 152 ? -3.768 3.803 -5.979 1.00 96.62 152 LEU A N 1
ATOM 1237 C CA . LEU A 1 152 ? -2.843 4.495 -5.091 1.00 96.62 152 LEU A CA 1
ATOM 1238 C C . LEU A 1 152 ? -3.184 5.972 -4.926 1.00 96.62 152 LEU A C 1
ATOM 1240 O O . LEU A 1 152 ? -3.116 6.459 -3.804 1.00 96.62 152 LEU A O 1
ATOM 1244 N N . LEU A 1 153 ? -3.542 6.696 -5.988 1.00 93.94 153 LEU A N 1
ATOM 1245 C CA . LEU A 1 153 ? -3.824 8.130 -5.883 1.00 93.94 153 LEU A CA 1
ATOM 1246 C C . LEU A 1 153 ? -5.122 8.406 -5.109 1.00 93.94 153 LEU A C 1
ATOM 1248 O O . LEU A 1 153 ? -5.148 9.328 -4.287 1.00 93.94 153 LEU A O 1
ATOM 1252 N N . GLU A 1 154 ? -6.158 7.579 -5.281 1.00 91.44 154 GLU A N 1
ATOM 1253 C CA . GLU A 1 154 ? -7.361 7.635 -4.436 1.00 91.44 154 GLU A CA 1
ATOM 1254 C C . GLU A 1 154 ? -7.003 7.388 -2.962 1.00 91.44 154 GLU A C 1
ATOM 1256 O O . GLU A 1 154 ? -7.370 8.163 -2.082 1.00 91.44 154 GLU A O 1
ATOM 1261 N N . PHE A 1 155 ? -6.179 6.381 -2.674 1.00 92.81 155 PHE A N 1
ATOM 1262 C CA . PHE A 1 155 ? -5.821 6.076 -1.290 1.00 92.81 155 PHE A CA 1
ATOM 1263 C C . PHE A 1 155 ? -4.848 7.090 -0.659 1.00 92.81 155 PHE A C 1
ATOM 1265 O O . PHE A 1 155 ? -4.971 7.448 0.513 1.00 92.81 155 PHE A O 1
ATOM 1272 N N . PHE A 1 156 ? -3.871 7.603 -1.410 1.00 93.19 156 PHE A N 1
ATOM 1273 C CA . PHE A 1 156 ? -2.901 8.581 -0.907 1.00 93.19 156 PHE A CA 1
ATOM 1274 C C . PHE A 1 156 ? -3.556 9.895 -0.507 1.00 93.19 156 PHE A C 1
ATOM 1276 O O . PHE A 1 156 ? -3.141 10.522 0.469 1.00 93.19 156 PHE A O 1
ATOM 1283 N N . THR A 1 157 ? -4.569 10.315 -1.255 1.00 90.31 157 THR A N 1
ATOM 1284 C CA . THR A 1 157 ? -5.324 11.531 -0.961 1.00 90.31 157 THR A CA 1
ATOM 1285 C C . THR A 1 157 ? -6.189 11.372 0.297 1.00 90.31 157 THR A C 1
ATOM 1287 O O . THR A 1 157 ? -6.273 12.307 1.097 1.00 90.31 157 THR A O 1
ATOM 1290 N N . GLU A 1 158 ? -6.737 10.184 0.565 1.00 89.69 158 GLU A N 1
ATOM 1291 C CA . GLU A 1 158 ? -7.360 9.872 1.859 1.00 89.69 158 GLU A CA 1
ATOM 1292 C C . GLU A 1 158 ? -6.329 9.899 3.000 1.00 89.69 158 GLU A C 1
ATOM 1294 O O . GLU A 1 158 ? -6.513 10.604 3.999 1.00 89.69 158 GLU A O 1
ATOM 1299 N N . LEU A 1 159 ? -5.197 9.202 2.840 1.00 92.06 159 LEU A N 1
ATOM 1300 C CA . LEU A 1 159 ? -4.149 9.1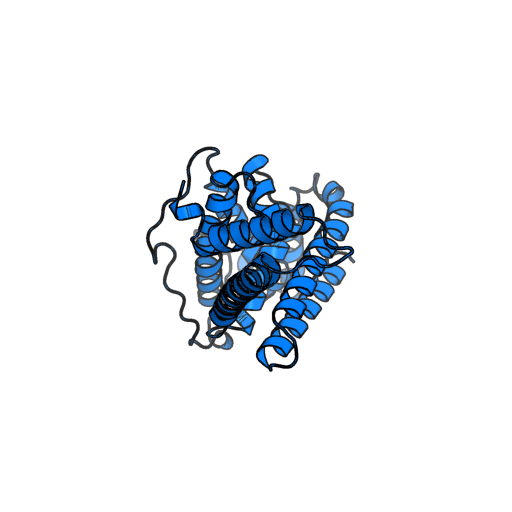35 3.863 1.00 92.06 159 LEU A CA 1
ATOM 1301 C C . LEU A 1 159 ? -3.563 10.510 4.197 1.00 92.06 159 LEU A C 1
ATOM 1303 O O . LEU A 1 159 ? -3.357 10.815 5.373 1.00 92.06 159 LEU A O 1
ATOM 1307 N N . ILE A 1 160 ? -3.286 11.352 3.195 1.00 90.75 160 ILE A N 1
ATOM 1308 C CA . ILE A 1 160 ? -2.740 12.694 3.434 1.00 90.75 160 ILE A CA 1
ATOM 1309 C C . ILE A 1 160 ? -3.769 13.593 4.126 1.00 90.75 160 ILE A C 1
ATOM 1311 O O . ILE A 1 160 ? -3.397 14.408 4.972 1.00 90.75 160 ILE A O 1
ATOM 1315 N N . THR A 1 161 ? -5.058 13.415 3.820 1.00 89.94 161 THR A N 1
ATOM 1316 C CA . THR A 1 161 ? -6.149 14.132 4.487 1.00 89.94 161 THR A CA 1
ATOM 1317 C C . THR A 1 161 ? -6.184 13.763 5.965 1.00 89.94 161 THR A C 1
ATOM 1319 O O . THR A 1 161 ? -6.142 14.654 6.813 1.00 89.94 161 THR A O 1
ATOM 1322 N N . VAL A 1 162 ? -6.139 12.467 6.294 1.00 90.88 162 VAL A N 1
ATOM 1323 C CA . VAL A 1 162 ? -6.043 12.001 7.688 1.00 90.88 162 VAL A CA 1
ATOM 1324 C C . VAL A 1 162 ? -4.777 12.540 8.361 1.00 90.88 162 VAL A C 1
ATOM 1326 O O . VAL A 1 162 ? -4.854 13.094 9.458 1.00 90.88 162 VAL A O 1
ATOM 1329 N N . ALA A 1 163 ? -3.623 12.443 7.695 1.00 90.19 163 ALA A N 1
ATOM 1330 C CA . ALA A 1 163 ? -2.332 12.874 8.229 1.00 90.19 163 ALA A CA 1
ATOM 1331 C C . ALA A 1 163 ? -2.265 14.378 8.552 1.00 90.19 163 ALA A C 1
ATOM 1333 O O . ALA A 1 163 ? -1.554 14.766 9.483 1.00 90.19 163 ALA A O 1
ATOM 1334 N N . ARG A 1 164 ? -2.971 15.225 7.788 1.00 88.12 164 ARG A N 1
ATOM 1335 C CA . ARG A 1 164 ? -2.951 16.691 7.936 1.00 88.12 164 ARG A CA 1
ATOM 1336 C C . ARG A 1 164 ? -4.091 17.237 8.793 1.00 88.12 164 ARG A C 1
ATOM 1338 O O . ARG A 1 164 ? -3.862 18.187 9.537 1.00 88.12 164 ARG A O 1
ATOM 1345 N N . LEU A 1 165 ? -5.294 16.669 8.690 1.00 88.56 165 LEU A N 1
ATOM 1346 C CA . LEU A 1 165 ? -6.490 17.210 9.345 1.00 88.56 165 LEU A CA 1
ATOM 1347 C C . LEU A 1 165 ? -6.811 16.585 10.695 1.00 88.56 165 LEU A C 1
ATOM 1349 O O . LEU A 1 165 ? -7.485 17.227 11.499 1.00 88.56 165 LEU A O 1
ATOM 1353 N N . ILE A 1 166 ? -6.371 15.351 10.947 1.00 88.62 166 ILE A N 1
ATOM 1354 C CA . ILE A 1 166 ? -6.756 14.611 12.149 1.00 88.62 166 ILE A CA 1
ATOM 1355 C C . ILE A 1 166 ? -5.535 14.436 13.062 1.00 88.62 166 ILE A C 1
ATOM 1357 O O . ILE A 1 166 ? -4.931 13.356 13.092 1.00 88.62 166 ILE A O 1
ATOM 1361 N N . PRO A 1 167 ? -5.137 15.482 13.819 1.00 75.44 167 PRO A N 1
ATOM 1362 C CA . PRO A 1 167 ? -4.128 15.315 14.852 1.00 75.44 167 PRO A CA 1
ATOM 1363 C C . PRO A 1 167 ? -4.658 14.273 15.843 1.00 75.44 167 PRO A C 1
ATOM 1365 O O . PRO A 1 167 ? -5.787 14.373 16.313 1.00 75.44 167 PRO A O 1
ATOM 1368 N N . ASP A 1 168 ? -3.857 13.243 16.111 1.00 81.44 168 ASP A N 1
ATOM 1369 C CA . ASP A 1 168 ? -4.187 12.127 17.008 1.00 81.44 168 ASP A CA 1
ATOM 1370 C C . ASP A 1 168 ? -5.152 11.063 16.456 1.00 81.44 168 ASP A C 1
ATOM 1372 O O . ASP A 1 168 ? -5.842 10.388 17.226 1.00 81.44 168 ASP A O 1
ATOM 1376 N N . TYR A 1 169 ? -5.146 10.821 15.137 1.00 87.06 169 TYR A N 1
ATOM 1377 C CA . TYR A 1 169 ? -5.773 9.609 14.597 1.00 87.06 169 TYR A CA 1
ATOM 1378 C C . TYR A 1 169 ? -5.231 8.351 15.329 1.00 87.06 169 TYR A C 1
ATOM 1380 O O . TYR A 1 169 ? -4.011 8.184 15.460 1.00 87.06 169 TYR A O 1
ATOM 1388 N N . PRO A 1 170 ? -6.110 7.485 15.872 1.00 81.31 170 PRO A N 1
ATOM 1389 C CA . PRO A 1 170 ? -5.717 6.444 16.821 1.00 81.31 170 PRO A CA 1
ATOM 1390 C C . PRO A 1 170 ? -5.074 5.228 16.151 1.00 81.31 170 PRO A C 1
ATOM 1392 O O . PRO A 1 170 ? -4.345 4.487 16.809 1.00 81.31 170 PRO A O 1
ATOM 1395 N N . VAL A 1 171 ? -5.348 5.008 14.864 1.00 82.12 171 VAL A N 1
ATOM 1396 C CA . VAL A 1 171 ? -4.728 3.936 14.082 1.00 82.12 171 VAL A CA 1
ATOM 1397 C C . VAL A 1 171 ? -3.430 4.479 13.503 1.00 82.12 171 VAL A C 1
ATOM 1399 O O . VAL A 1 171 ? -3.426 5.540 12.891 1.00 82.12 171 VAL A O 1
ATOM 1402 N N . LYS A 1 172 ? -2.321 3.782 13.736 1.00 85.25 172 LYS A N 1
ATOM 1403 C CA . LYS A 1 172 ? -0.984 4.189 13.289 1.00 85.25 172 LYS A CA 1
ATOM 1404 C C . LYS A 1 172 ? -0.282 3.012 12.630 1.00 85.25 172 LYS A C 1
ATOM 1406 O O . LYS A 1 172 ? 0.758 2.576 13.110 1.00 85.25 172 LYS A O 1
ATOM 1411 N N . ASP A 1 173 ? -0.894 2.475 11.581 1.00 90.81 173 ASP A N 1
ATOM 1412 C CA . ASP A 1 173 ? -0.230 1.459 10.769 1.00 90.81 173 ASP A CA 1
ATOM 1413 C C . ASP A 1 173 ? 0.977 2.052 10.023 1.00 90.81 173 ASP A C 1
ATOM 1415 O O . ASP A 1 173 ? 1.137 3.278 9.905 1.00 90.81 173 ASP A O 1
ATOM 1419 N N . GLY A 1 174 ? 1.849 1.171 9.534 1.00 91.50 174 GLY A N 1
ATOM 1420 C CA . GLY A 1 174 ? 3.076 1.562 8.844 1.00 91.50 174 GLY A CA 1
ATOM 1421 C C . GLY A 1 174 ? 2.848 2.439 7.605 1.00 91.50 174 GLY A C 1
ATOM 1422 O O . GLY A 1 174 ? 3.694 3.279 7.292 1.00 91.50 174 GLY A O 1
ATOM 1423 N N . PHE A 1 175 ? 1.705 2.313 6.924 1.00 94.50 175 PHE A N 1
ATOM 1424 C CA . PHE A 1 175 ? 1.414 3.083 5.714 1.00 94.50 175 PHE A CA 1
ATOM 1425 C C . PHE A 1 175 ? 1.035 4.527 6.064 1.00 94.50 175 PHE A C 1
ATOM 1427 O O . PHE A 1 175 ? 1.650 5.471 5.556 1.00 94.50 175 PHE A O 1
ATOM 1434 N N . LEU A 1 176 ? 0.103 4.719 7.002 1.00 94.31 176 LEU A N 1
ATOM 1435 C CA . LEU A 1 176 ? -0.249 6.052 7.489 1.00 94.31 176 LEU A CA 1
ATOM 1436 C C . LEU A 1 176 ? 0.957 6.737 8.146 1.00 94.31 176 LEU A C 1
ATOM 1438 O O . LEU A 1 176 ? 1.178 7.927 7.921 1.00 94.31 176 LEU A O 1
ATOM 1442 N N . CYS A 1 177 ? 1.778 6.001 8.904 1.00 93.06 177 CYS A N 1
ATOM 1443 C CA . CYS A 1 177 ? 3.013 6.547 9.474 1.00 93.06 177 CYS A CA 1
ATOM 1444 C C . CYS A 1 177 ? 3.970 7.057 8.387 1.00 93.06 177 CYS A C 1
ATOM 1446 O O . CYS A 1 177 ? 4.479 8.174 8.508 1.00 93.06 177 CYS A O 1
ATOM 1448 N N . GLY A 1 178 ? 4.151 6.290 7.308 1.00 93.75 178 GLY A N 1
ATOM 1449 C CA . GLY A 1 178 ? 4.945 6.708 6.154 1.00 93.75 178 GLY A CA 1
ATOM 1450 C C . GLY A 1 178 ? 4.401 7.970 5.495 1.00 93.75 178 GLY A C 1
ATOM 1451 O O . GLY A 1 178 ? 5.166 8.888 5.201 1.00 93.75 178 GLY A O 1
ATOM 1452 N N . MET A 1 179 ? 3.081 8.070 5.324 1.00 93.94 179 MET A N 1
ATOM 1453 C CA . MET A 1 179 ? 2.459 9.265 4.746 1.00 93.94 179 MET A CA 1
ATOM 1454 C C . MET A 1 179 ? 2.603 10.498 5.653 1.00 93.94 179 MET A C 1
ATOM 1456 O O . MET A 1 179 ? 2.860 11.602 5.172 1.00 93.94 179 MET A O 1
ATOM 1460 N N . VAL A 1 180 ? 2.509 10.325 6.976 1.00 92.50 180 VAL A N 1
ATOM 1461 C CA . VAL A 1 180 ? 2.782 11.393 7.951 1.00 92.50 180 VAL A CA 1
ATOM 1462 C C . VAL A 1 180 ? 4.238 11.864 7.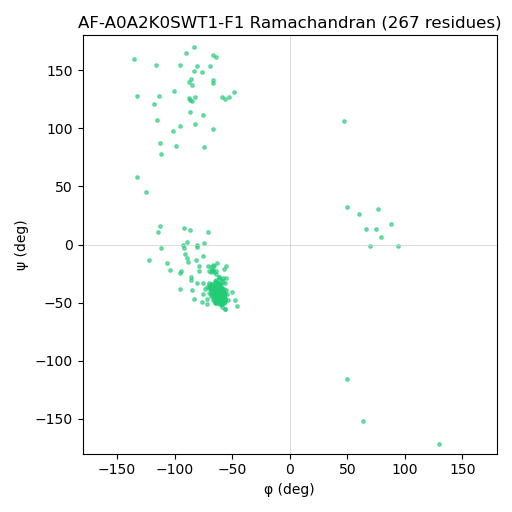858 1.00 92.50 180 VAL A C 1
ATOM 1464 O O . VAL A 1 180 ? 4.491 13.070 7.915 1.00 92.50 180 VAL A O 1
ATOM 1467 N N . GLU A 1 181 ? 5.197 10.946 7.715 1.00 92.38 181 GLU A N 1
ATOM 1468 C CA . GLU A 1 181 ? 6.612 11.285 7.532 1.00 92.38 181 GLU A CA 1
ATOM 1469 C C . GLU A 1 181 ? 6.844 12.050 6.224 1.00 92.38 181 GLU A C 1
ATOM 1471 O O . GLU A 1 181 ? 7.458 13.123 6.255 1.00 92.38 181 GLU A O 1
ATOM 1476 N N . LEU A 1 182 ? 6.284 11.566 5.110 1.00 92.00 182 LEU A N 1
ATOM 1477 C CA . LEU A 1 182 ? 6.335 12.242 3.813 1.00 92.00 182 LEU A CA 1
ATOM 1478 C C . LEU A 1 182 ? 5.747 13.654 3.908 1.00 92.00 182 LEU A C 1
ATOM 1480 O O . LEU A 1 182 ? 6.391 14.619 3.503 1.00 92.00 182 LEU A O 1
ATOM 1484 N N . SER A 1 183 ? 4.568 13.807 4.518 1.00 90.06 183 SER A N 1
ATOM 1485 C CA . SER A 1 183 ? 3.915 15.113 4.662 1.00 90.06 183 SER A CA 1
ATOM 1486 C C . SER A 1 183 ? 4.728 16.111 5.485 1.00 90.06 183 SER A C 1
ATOM 1488 O O . SER A 1 183 ? 4.622 17.315 5.254 1.00 90.06 183 SER A O 1
ATOM 1490 N N . LYS A 1 184 ? 5.480 15.644 6.487 1.00 89.44 184 LYS A N 1
ATOM 1491 C CA . LYS A 1 184 ? 6.251 16.509 7.393 1.00 89.44 184 LYS A CA 1
ATOM 1492 C C . LYS A 1 184 ? 7.620 16.871 6.836 1.00 89.44 184 LYS A C 1
ATOM 1494 O O . LYS A 1 184 ? 8.085 17.987 7.044 1.00 89.44 184 LYS A O 1
ATOM 1499 N N . THR A 1 185 ? 8.279 15.916 6.191 1.00 90.06 185 THR A N 1
ATOM 1500 C CA . THR A 1 185 ? 9.689 16.036 5.798 1.00 90.06 185 THR A CA 1
ATOM 1501 C C . THR A 1 185 ? 9.871 16.315 4.310 1.00 90.06 185 THR A C 1
ATOM 1503 O O . THR A 1 185 ? 10.926 16.803 3.915 1.00 90.06 185 THR A O 1
ATOM 1506 N N . GLY A 1 186 ? 8.871 15.991 3.483 1.00 88.25 186 GLY A N 1
ATOM 1507 C CA . GLY A 1 186 ? 8.993 15.943 2.025 1.00 88.25 186 GLY A CA 1
ATOM 1508 C C . GLY A 1 186 ? 9.871 14.794 1.517 1.00 88.25 186 GLY A C 1
ATOM 1509 O O . GLY A 1 186 ? 10.034 14.643 0.310 1.00 88.25 186 GLY A O 1
ATOM 1510 N N . ALA A 1 187 ? 10.450 13.984 2.409 1.00 87.69 187 ALA A N 1
ATOM 1511 C CA . ALA A 1 187 ? 11.273 12.844 2.044 1.00 87.69 187 ALA A CA 1
ATOM 1512 C C . ALA A 1 187 ? 10.397 11.607 1.843 1.00 87.69 187 ALA A C 1
ATOM 1514 O O . ALA A 1 187 ? 9.470 11.364 2.612 1.00 87.69 187 ALA A O 1
ATOM 1515 N N . LEU A 1 188 ? 10.717 10.812 0.823 1.00 91.12 188 LEU A N 1
ATOM 1516 C CA . LEU A 1 188 ? 10.029 9.559 0.536 1.00 91.12 188 LEU A CA 1
ATOM 1517 C C . LEU A 1 188 ? 10.791 8.384 1.174 1.00 91.12 188 LEU A C 1
ATOM 1519 O O . LEU A 1 188 ? 11.820 7.974 0.625 1.00 91.12 188 LEU A O 1
ATOM 1523 N N . PRO A 1 189 ? 10.341 7.837 2.319 1.00 92.19 189 PRO A N 1
ATOM 1524 C CA . PRO A 1 189 ? 11.025 6.717 2.948 1.00 92.19 189 PRO A CA 1
ATOM 1525 C C . PRO A 1 189 ? 10.739 5.408 2.202 1.00 92.19 189 PRO A C 1
ATOM 1527 O O . PRO A 1 189 ? 9.650 5.196 1.666 1.00 92.19 189 PRO A O 1
ATOM 1530 N N . PHE A 1 190 ? 11.703 4.483 2.198 1.00 92.31 190 PHE A N 1
ATOM 1531 C CA . PHE A 1 190 ? 11.560 3.229 1.451 1.00 92.31 190 PHE A CA 1
ATOM 1532 C C . PHE A 1 190 ? 10.403 2.375 1.981 1.00 92.31 190 PHE A C 1
ATOM 1534 O O . PHE A 1 190 ? 9.670 1.778 1.199 1.00 92.31 190 PHE A O 1
ATOM 1541 N N . TYR A 1 191 ? 10.196 2.335 3.300 1.00 93.75 191 TYR A N 1
ATOM 1542 C CA . TYR A 1 191 ? 9.113 1.542 3.881 1.00 93.75 191 TYR A CA 1
ATOM 1543 C C . TYR A 1 191 ? 7.718 2.031 3.454 1.00 93.75 191 TYR A C 1
ATOM 1545 O O . TYR A 1 191 ? 6.799 1.219 3.400 1.00 93.75 191 TYR A O 1
ATOM 1553 N N . LEU A 1 192 ? 7.555 3.311 3.085 1.00 95.75 192 LEU A N 1
ATOM 1554 C CA . LEU A 1 192 ? 6.313 3.816 2.488 1.00 95.75 192 LEU A CA 1
ATOM 1555 C C . LEU A 1 192 ? 6.116 3.265 1.070 1.00 95.75 192 LEU A C 1
ATOM 1557 O O . LEU A 1 192 ? 5.015 2.845 0.726 1.00 95.75 192 LEU A O 1
ATOM 1561 N N . ILE A 1 193 ? 7.184 3.207 0.267 1.00 96.31 193 ILE A N 1
ATOM 1562 C CA . ILE A 1 193 ? 7.159 2.573 -1.063 1.00 96.31 193 ILE A CA 1
ATOM 1563 C C . ILE A 1 193 ? 6.792 1.091 -0.922 1.00 96.31 193 ILE A C 1
ATOM 1565 O O . ILE A 1 193 ? 5.932 0.585 -1.640 1.00 96.31 193 ILE A O 1
ATOM 1569 N N . PHE A 1 194 ? 7.394 0.403 0.049 1.00 96.19 194 PHE A N 1
ATOM 1570 C CA . PHE A 1 194 ? 7.077 -0.988 0.352 1.00 96.19 194 PHE A CA 1
ATOM 1571 C C . PHE A 1 194 ? 5.617 -1.170 0.796 1.00 96.19 194 PHE A C 1
ATOM 1573 O O . PHE A 1 194 ? 4.931 -2.048 0.279 1.00 96.19 194 PHE A O 1
ATOM 1580 N N . ALA A 1 195 ? 5.115 -0.323 1.700 1.00 97.31 195 ALA A N 1
ATOM 1581 C CA . ALA A 1 195 ? 3.730 -0.366 2.165 1.00 97.31 195 ALA A CA 1
ATOM 1582 C C . ALA A 1 195 ? 2.726 -0.139 1.020 1.00 97.31 195 ALA A C 1
ATOM 1584 O O . ALA A 1 195 ? 1.752 -0.882 0.906 1.00 97.31 195 ALA A O 1
ATOM 1585 N N . ALA A 1 196 ? 2.995 0.816 0.126 1.00 98.12 196 ALA A N 1
ATOM 1586 C CA . ALA A 1 196 ? 2.174 1.059 -1.058 1.00 98.12 196 ALA A CA 1
ATOM 1587 C C . ALA A 1 196 ? 2.199 -0.124 -2.045 1.00 98.12 196 ALA A C 1
ATOM 1589 O O . ALA A 1 196 ? 1.162 -0.496 -2.593 1.00 98.12 196 ALA A O 1
ATOM 1590 N N . GLN A 1 197 ? 3.345 -0.787 -2.217 1.00 98.06 197 GLN A N 1
ATOM 1591 C CA . GLN A 1 197 ? 3.419 -2.011 -3.019 1.00 98.06 197 GLN A CA 1
ATOM 1592 C C . GLN A 1 197 ? 2.636 -3.166 -2.392 1.00 98.06 197 GLN A C 1
ATOM 1594 O O . GLN A 1 197 ? 1.948 -3.902 -3.097 1.00 98.06 197 GLN A O 1
ATOM 1599 N N . VAL A 1 198 ? 2.717 -3.325 -1.072 1.00 97.62 198 VAL A N 1
ATOM 1600 C CA . VAL A 1 198 ? 1.937 -4.321 -0.332 1.00 97.62 198 VAL A CA 1
ATOM 1601 C C . VAL A 1 198 ? 0.439 -4.043 -0.458 1.00 97.62 198 VAL A C 1
ATOM 1603 O O . VAL A 1 198 ? -0.339 -4.972 -0.661 1.00 97.62 198 VAL A O 1
ATOM 1606 N N . PHE A 1 199 ? 0.025 -2.779 -0.400 1.00 97.44 199 PHE A N 1
ATOM 1607 C CA . PHE A 1 199 ? -1.358 -2.385 -0.649 1.00 97.44 199 PHE A CA 1
ATOM 1608 C C . PHE A 1 199 ? -1.830 -2.805 -2.044 1.00 97.44 199 PHE A C 1
ATOM 1610 O O . PHE A 1 199 ? -2.901 -3.407 -2.158 1.00 97.44 199 PHE A O 1
ATOM 1617 N N . LEU A 1 200 ? -1.027 -2.565 -3.087 1.00 97.94 200 LEU A N 1
ATOM 1618 C CA . LEU A 1 200 ? -1.335 -3.039 -4.438 1.00 97.94 200 LEU A CA 1
ATOM 1619 C C . LEU A 1 200 ? -1.422 -4.562 -4.499 1.00 97.94 200 LEU A C 1
ATOM 1621 O O . LEU A 1 200 ? -2.400 -5.087 -5.019 1.00 97.94 200 LEU A O 1
ATOM 1625 N N . ASP A 1 201 ? -0.466 -5.278 -3.906 1.00 97.81 201 ASP A N 1
ATOM 1626 C CA . ASP A 1 201 ? -0.474 -6.742 -3.878 1.00 97.81 201 ASP A CA 1
ATOM 1627 C C . ASP A 1 201 ? -1.768 -7.294 -3.259 1.00 97.81 201 ASP A C 1
ATOM 1629 O O . ASP A 1 201 ? -2.364 -8.237 -3.782 1.00 97.81 201 ASP A O 1
ATOM 1633 N N . ILE A 1 202 ? -2.240 -6.686 -2.165 1.00 97.00 202 ILE A N 1
ATOM 1634 C CA . ILE A 1 202 ? -3.504 -7.052 -1.515 1.00 97.00 202 ILE A CA 1
ATOM 1635 C C . ILE A 1 202 ? -4.684 -6.801 -2.459 1.00 97.00 202 ILE A C 1
ATOM 1637 O O . ILE A 1 202 ? -5.538 -7.677 -2.611 1.00 97.00 202 ILE A O 1
ATOM 1641 N N . HIS A 1 203 ? -4.724 -5.651 -3.135 1.00 96.62 203 HIS A N 1
ATOM 1642 C CA . HIS A 1 203 ? -5.777 -5.330 -4.105 1.00 96.62 203 HIS A CA 1
ATOM 1643 C C . HIS A 1 203 ? -5.748 -6.255 -5.322 1.00 96.62 203 HIS A C 1
ATOM 1645 O O . HIS A 1 203 ? -6.801 -6.660 -5.815 1.00 96.62 203 HIS A O 1
ATOM 1651 N N . HIS A 1 204 ? -4.565 -6.647 -5.789 1.00 96.38 204 HIS A N 1
ATOM 1652 C CA . HIS A 1 204 ? -4.402 -7.584 -6.898 1.00 96.38 204 HIS A CA 1
ATOM 1653 C C . HIS A 1 204 ? -4.847 -8.996 -6.509 1.00 96.38 204 HIS A C 1
ATOM 1655 O O . HIS A 1 204 ? -5.465 -9.679 -7.322 1.00 96.38 204 HIS A O 1
ATOM 1661 N N . ILE A 1 205 ? -4.603 -9.421 -5.264 1.00 96.19 205 ILE A N 1
ATOM 1662 C CA . ILE A 1 205 ? -5.063 -10.717 -4.747 1.00 96.19 205 ILE A CA 1
ATOM 1663 C C . ILE A 1 205 ? -6.577 -10.709 -4.535 1.00 96.19 205 ILE A C 1
ATOM 1665 O O . ILE A 1 205 ? -7.264 -11.631 -4.981 1.00 96.19 205 ILE A O 1
ATOM 1669 N N . LEU A 1 206 ? -7.113 -9.710 -3.832 1.00 95.56 206 LEU A N 1
ATOM 1670 C CA . LEU A 1 206 ? -8.515 -9.691 -3.412 1.00 95.56 206 LEU A CA 1
ATOM 1671 C C . LEU A 1 206 ? -9.464 -9.238 -4.518 1.00 95.56 206 LEU A C 1
ATOM 1673 O O . LEU A 1 206 ? -10.565 -9.776 -4.592 1.00 95.56 206 LEU A O 1
ATOM 1677 N N . ARG A 1 207 ? -9.037 -8.324 -5.397 1.00 94.62 207 ARG A N 1
ATOM 1678 C CA . ARG A 1 207 ? -9.849 -7.737 -6.473 1.00 94.62 207 ARG A CA 1
ATOM 1679 C C . ARG A 1 207 ? -11.200 -7.234 -5.949 1.00 94.62 207 ARG A C 1
ATOM 1681 O O . ARG A 1 207 ? -11.227 -6.332 -5.117 1.00 94.62 207 ARG A O 1
ATOM 1688 N N . ASP A 1 208 ? -12.302 -7.828 -6.392 1.00 93.00 208 ASP A N 1
ATOM 1689 C CA . ASP A 1 208 ? -13.679 -7.507 -5.996 1.00 93.00 208 ASP A CA 1
ATOM 1690 C C . ASP A 1 208 ? -13.973 -7.751 -4.510 1.00 93.00 208 ASP A C 1
ATOM 1692 O O . ASP A 1 208 ? -14.936 -7.214 -3.970 1.00 93.00 208 ASP A O 1
ATOM 1696 N N . GLN A 1 209 ? -13.118 -8.509 -3.823 1.00 91.75 209 GLN A N 1
ATOM 1697 C CA . GLN A 1 209 ? -13.237 -8.793 -2.394 1.00 91.75 209 GLN A CA 1
ATOM 1698 C C . GLN A 1 209 ? -12.482 -7.800 -1.502 1.00 91.75 209 GLN A C 1
ATOM 1700 O O . GLN A 1 209 ? -12.550 -7.930 -0.280 1.00 91.75 209 GLN A O 1
ATOM 1705 N N . ALA A 1 210 ? -11.757 -6.823 -2.062 1.00 90.25 210 ALA A N 1
ATOM 1706 C CA . ALA A 1 210 ? -10.957 -5.884 -1.269 1.00 90.25 210 ALA A CA 1
ATOM 1707 C C . ALA A 1 210 ? -11.817 -5.081 -0.270 1.00 90.25 210 ALA A C 1
ATOM 1709 O O . ALA A 1 210 ? -11.431 -4.903 0.886 1.00 90.25 210 ALA A O 1
ATOM 1710 N N . THR A 1 211 ? -13.032 -4.694 -0.668 1.00 86.88 211 THR A N 1
ATOM 1711 C CA . THR A 1 211 ? -13.985 -3.954 0.178 1.00 86.88 211 THR A CA 1
ATOM 1712 C C . THR A 1 211 ? -14.562 -4.793 1.322 1.00 86.88 211 THR A C 1
ATOM 1714 O O . THR A 1 211 ? -14.943 -4.252 2.359 1.00 86.88 211 THR A O 1
ATOM 1717 N N . LEU A 1 212 ? -14.562 -6.128 1.215 1.00 86.44 212 LEU A N 1
ATOM 1718 C CA . LEU A 1 212 ? -15.059 -6.996 2.289 1.00 86.44 212 LEU A CA 1
ATOM 1719 C C . LEU A 1 212 ? -14.247 -6.835 3.577 1.00 86.44 212 LEU A C 1
ATOM 1721 O O . LEU A 1 212 ? -14.780 -7.066 4.666 1.00 86.44 212 LEU A O 1
ATOM 1725 N N . ALA A 1 213 ? -12.972 -6.455 3.466 1.00 84.94 213 ALA A N 1
ATOM 1726 C CA . ALA A 1 213 ? -12.108 -6.234 4.614 1.00 84.94 213 ALA A CA 1
ATOM 1727 C C . ALA A 1 213 ? -12.613 -5.054 5.463 1.00 84.94 213 ALA A C 1
ATOM 1729 O O . ALA A 1 213 ? -12.834 -5.208 6.668 1.00 84.94 213 ALA A O 1
ATOM 1730 N N . SER A 1 214 ? -12.884 -3.903 4.839 1.00 84.38 214 SER A N 1
ATOM 1731 C CA . SER A 1 214 ? -13.404 -2.723 5.541 1.00 84.38 214 SER A CA 1
ATOM 1732 C C . SER A 1 214 ? -14.811 -2.973 6.093 1.00 84.38 214 SER A C 1
ATOM 1734 O O . SER A 1 214 ? -15.077 -2.678 7.260 1.00 84.38 214 SER A O 1
ATOM 1736 N N . GLU A 1 215 ? -15.687 -3.638 5.334 1.00 88.44 215 GLU A N 1
ATOM 1737 C CA . GLU A 1 215 ? -17.020 -4.033 5.809 1.00 88.44 215 GLU A CA 1
ATOM 1738 C C . GLU A 1 215 ? -16.971 -4.971 7.024 1.00 88.44 215 GLU A C 1
ATOM 1740 O O . GLU A 1 215 ? -17.828 -4.917 7.911 1.00 88.44 215 GLU A O 1
ATOM 1745 N N . GLN A 1 216 ? -16.001 -5.889 7.072 1.00 88.81 216 GLN A N 1
ATOM 1746 C CA . GLN A 1 216 ? -15.799 -6.762 8.228 1.00 88.81 216 GLN A CA 1
ATOM 1747 C C . GLN A 1 216 ? -15.352 -5.951 9.446 1.00 88.81 216 GLN A C 1
ATOM 1749 O O . GLN A 1 216 ? -15.930 -6.135 10.517 1.00 88.81 216 GLN A O 1
ATOM 1754 N N . VAL A 1 217 ? -14.395 -5.030 9.290 1.00 87.00 217 VAL A N 1
ATOM 1755 C CA . VAL A 1 217 ? -13.933 -4.159 10.385 1.00 87.00 217 VAL A CA 1
ATOM 1756 C C . VAL A 1 217 ? -15.083 -3.323 10.937 1.00 87.00 217 VAL A C 1
ATOM 1758 O O . VAL A 1 217 ? -15.340 -3.372 12.139 1.00 87.00 217 VAL A O 1
ATOM 1761 N N . LEU A 1 218 ? -15.830 -2.624 10.078 1.00 86.56 218 LEU A N 1
ATOM 1762 C CA . LEU A 1 218 ? -16.948 -1.776 10.503 1.00 86.56 218 LEU A CA 1
ATOM 1763 C C . LEU A 1 218 ? -18.031 -2.582 11.232 1.00 86.56 218 LEU A C 1
ATOM 1765 O O . LEU A 1 218 ? -18.518 -2.164 12.285 1.00 86.56 218 LEU A O 1
ATOM 1769 N N . ARG A 1 219 ? -18.355 -3.788 10.744 1.00 88.75 219 ARG A N 1
ATOM 1770 C CA . ARG A 1 219 ? -19.287 -4.695 11.435 1.00 88.75 219 ARG A CA 1
ATOM 1771 C C . ARG A 1 219 ? -18.778 -5.123 12.810 1.00 88.75 219 ARG A C 1
ATOM 1773 O O . ARG A 1 219 ? -19.565 -5.135 13.757 1.00 88.75 219 ARG A O 1
ATOM 1780 N N . GLN A 1 220 ? -17.495 -5.465 12.943 1.00 88.19 220 GLN A N 1
ATOM 1781 C CA . GLN A 1 220 ? -16.924 -5.847 14.240 1.00 88.19 220 GLN A CA 1
ATOM 1782 C C . GLN A 1 220 ? -16.884 -4.667 15.215 1.00 88.19 220 GLN A C 1
ATOM 1784 O O . GLN A 1 220 ? -17.297 -4.823 16.361 1.00 88.19 220 GLN A O 1
ATOM 1789 N N . VAL A 1 221 ? -16.481 -3.474 14.767 1.00 87.06 221 VAL A N 1
ATOM 1790 C CA . VAL A 1 221 ? -16.480 -2.257 15.597 1.00 87.06 221 VAL A CA 1
ATOM 1791 C C . VAL A 1 221 ? -17.894 -1.927 16.081 1.00 87.06 221 VAL A C 1
ATOM 1793 O O . VAL A 1 221 ? -18.093 -1.660 17.269 1.00 87.06 221 VAL A O 1
ATOM 1796 N N . ALA A 1 222 ? -18.896 -2.002 15.200 1.00 87.06 222 ALA A N 1
ATOM 1797 C CA . ALA A 1 222 ? -20.293 -1.783 15.569 1.00 87.06 222 ALA A CA 1
ATOM 1798 C C . ALA A 1 222 ? -20.782 -2.811 16.604 1.00 87.06 222 ALA A C 1
ATOM 1800 O O . ALA A 1 222 ? -21.407 -2.439 17.603 1.00 87.06 222 ALA A O 1
ATOM 1801 N N . ARG A 1 223 ? -20.450 -4.093 16.405 1.00 89.62 223 ARG A N 1
ATOM 1802 C CA . ARG A 1 223 ? -20.788 -5.175 17.337 1.00 89.62 223 ARG A CA 1
ATOM 1803 C C . ARG A 1 223 ? -20.147 -4.963 18.709 1.00 89.62 223 ARG A C 1
ATOM 1805 O O . ARG A 1 223 ? -20.865 -4.955 19.706 1.00 89.62 223 ARG A O 1
ATOM 1812 N N . MET A 1 224 ? -18.839 -4.715 18.758 1.00 89.88 224 MET A N 1
ATOM 1813 C CA . MET A 1 224 ? -18.116 -4.434 20.003 1.00 89.88 224 MET A CA 1
ATOM 1814 C C . MET A 1 224 ? -18.716 -3.227 20.732 1.00 89.88 224 MET A C 1
ATOM 1816 O O . MET A 1 224 ? -18.938 -3.276 21.939 1.00 89.88 224 MET A O 1
ATOM 1820 N N . SER A 1 225 ? -19.055 -2.155 20.007 1.00 88.62 225 SER A N 1
ATOM 1821 C CA . SER A 1 225 ? -19.688 -0.972 20.603 1.00 88.62 225 SER A CA 1
ATOM 1822 C C . SER A 1 225 ? -21.041 -1.289 21.255 1.00 88.62 225 SER A C 1
ATOM 1824 O O . SER A 1 225 ? -21.374 -0.698 22.290 1.00 88.62 225 SER A O 1
ATOM 1826 N N . SER A 1 226 ? -21.812 -2.220 20.677 1.00 89.38 226 SER A N 1
ATOM 1827 C CA . SER A 1 226 ? -23.081 -2.701 21.238 1.00 89.38 226 SER A CA 1
ATOM 1828 C C . SER A 1 226 ? -22.864 -3.574 22.473 1.00 89.38 226 SER A C 1
ATOM 1830 O O . SER A 1 226 ? -23.483 -3.327 23.505 1.00 89.38 226 SER A O 1
ATOM 1832 N N . GLU A 1 227 ? -21.940 -4.532 22.409 1.00 91.06 227 GLU A N 1
ATOM 1833 C CA . GLU A 1 227 ? -21.620 -5.426 23.531 1.00 91.06 227 GLU A CA 1
ATOM 1834 C C . GLU A 1 227 ? -21.101 -4.636 24.748 1.00 91.06 227 GLU A C 1
ATOM 1836 O O . GLU A 1 227 ? -21.549 -4.857 25.874 1.00 91.06 227 GLU A O 1
ATOM 1841 N N . LEU A 1 228 ? -20.246 -3.625 24.536 1.00 90.38 228 LEU A N 1
ATOM 1842 C CA . LEU A 1 228 ? -19.797 -2.729 25.610 1.00 90.38 228 LEU A CA 1
ATOM 1843 C C . LEU A 1 228 ? -20.950 -1.916 26.218 1.00 90.38 228 LEU A C 1
ATOM 1845 O O . LEU A 1 228 ? -20.957 -1.652 27.421 1.00 90.38 228 LEU A O 1
ATOM 1849 N N . LYS A 1 229 ? -21.948 -1.524 25.412 1.00 89.44 229 LYS A N 1
ATOM 1850 C CA . LYS A 1 229 ? -23.149 -0.835 25.911 1.00 89.44 229 LYS A CA 1
ATOM 1851 C C . LYS A 1 229 ? -23.954 -1.742 26.838 1.00 89.44 229 LYS A C 1
ATOM 1853 O O . LYS A 1 229 ? -24.384 -1.303 27.902 1.00 89.44 229 LYS A O 1
ATOM 1858 N N . GLU A 1 230 ? -24.169 -2.986 26.426 1.00 89.69 230 GLU A N 1
ATOM 1859 C CA . GLU A 1 230 ? -24.897 -3.980 27.215 1.00 89.69 230 GLU A CA 1
ATOM 1860 C C . GLU A 1 230 ? -24.161 -4.305 28.514 1.00 89.69 230 GLU A C 1
ATOM 1862 O O . GLU A 1 230 ? -24.784 -4.326 29.576 1.00 89.69 230 GLU A O 1
ATOM 1867 N N . HIS A 1 231 ? -22.835 -4.445 28.451 1.00 87.69 231 HIS A N 1
ATOM 1868 C CA . HIS A 1 231 ? -21.990 -4.631 29.625 1.00 87.69 231 HIS A CA 1
ATOM 1869 C C . HIS A 1 231 ? -22.148 -3.485 30.638 1.00 87.69 231 HIS A C 1
ATOM 1871 O O . HIS A 1 231 ? -22.439 -3.733 31.808 1.00 87.69 231 HIS A O 1
ATOM 1877 N N . LEU A 1 232 ? -22.048 -2.225 30.196 1.00 87.25 232 LEU A N 1
ATOM 1878 C CA . LEU A 1 232 ? -22.235 -1.062 31.074 1.00 87.25 232 LEU A CA 1
ATOM 1879 C C . LEU A 1 232 ? -23.650 -1.005 31.679 1.00 87.25 232 LEU A C 1
ATOM 1881 O O . LEU A 1 232 ? -23.809 -0.695 32.861 1.00 87.25 232 LEU A O 1
ATOM 1885 N N . ASN A 1 233 ? -24.683 -1.336 30.897 1.00 88.06 233 ASN A N 1
ATOM 1886 C CA . ASN A 1 233 ? -26.063 -1.389 31.389 1.00 88.06 233 ASN A CA 1
ATOM 1887 C C . ASN A 1 233 ? -26.239 -2.463 32.470 1.00 88.06 233 ASN A C 1
ATOM 1889 O O . ASN A 1 233 ? -26.890 -2.216 33.484 1.00 88.06 233 ASN A O 1
ATOM 1893 N N . PHE A 1 234 ? -25.639 -3.639 32.274 1.00 84.44 234 PHE A N 1
ATOM 1894 C CA . PHE A 1 234 ? -25.667 -4.730 33.245 1.00 84.44 234 PHE A CA 1
ATOM 1895 C C . PHE A 1 234 ? -24.954 -4.345 34.551 1.00 84.44 234 PHE A C 1
ATOM 1897 O O . PHE A 1 234 ? -25.494 -4.553 35.637 1.00 84.44 234 PHE A O 1
ATOM 1904 N N . HIS A 1 235 ? -23.785 -3.705 34.451 1.00 80.69 235 HIS A N 1
ATOM 1905 C CA . HIS A 1 235 ? -22.984 -3.287 35.606 1.00 80.69 235 HIS A CA 1
ATOM 1906 C C . HIS A 1 235 ? -23.583 -2.120 36.400 1.00 80.69 235 HIS A C 1
ATOM 1908 O O . HIS A 1 235 ? -23.255 -1.959 37.572 1.00 80.69 235 HIS A O 1
ATOM 1914 N N . THR A 1 236 ? -24.508 -1.348 35.820 1.00 81.12 236 THR A N 1
ATOM 1915 C CA . THR A 1 236 ? -25.099 -0.164 36.475 1.00 81.12 236 THR A CA 1
ATOM 1916 C C . THR A 1 236 ? -25.733 -0.489 37.839 1.00 81.12 236 THR A C 1
ATOM 1918 O O . THR A 1 236 ? -25.738 0.360 38.726 1.00 81.12 236 THR A O 1
ATOM 1921 N N . ASN A 1 237 ? -26.223 -1.720 38.030 1.00 78.06 237 ASN A N 1
ATOM 1922 C CA . ASN A 1 237 ? -26.883 -2.159 39.265 1.00 78.06 237 ASN A CA 1
ATOM 1923 C C . ASN A 1 237 ? -26.109 -3.248 40.034 1.00 78.06 237 ASN A C 1
ATOM 1925 O O . ASN A 1 237 ? -26.656 -3.842 40.963 1.00 78.06 237 ASN A O 1
ATOM 1929 N N . LEU A 1 238 ? -24.859 -3.538 39.657 1.00 76.44 238 LEU A N 1
ATOM 1930 C CA . LEU A 1 238 ? -24.049 -4.590 40.274 1.00 76.44 238 LEU A CA 1
ATOM 1931 C C . LEU A 1 238 ? -22.863 -3.995 41.024 1.00 76.44 238 LEU A C 1
ATOM 1933 O O . LEU A 1 238 ? -22.061 -3.256 40.464 1.00 76.44 238 LEU A O 1
ATOM 1937 N N . ASN A 1 239 ? -22.712 -4.377 42.291 1.00 68.50 239 ASN A N 1
ATOM 1938 C CA . ASN A 1 239 ? -21.527 -4.047 43.074 1.00 68.50 239 ASN A CA 1
ATOM 1939 C C . ASN A 1 239 ? -20.583 -5.258 43.076 1.00 68.50 239 ASN A C 1
ATOM 1941 O O . ASN A 1 239 ? -20.668 -6.128 43.944 1.00 68.50 239 ASN A O 1
ATOM 1945 N N . VAL A 1 240 ? -19.749 -5.365 42.038 1.00 74.50 240 VAL A N 1
ATOM 1946 C CA . VAL A 1 240 ? -18.802 -6.478 41.876 1.00 74.50 240 VAL A CA 1
ATOM 1947 C C . VAL A 1 240 ? -17.512 -6.149 42.625 1.00 74.50 240 VAL A C 1
ATOM 1949 O O . VAL A 1 240 ? -16.780 -5.228 42.262 1.00 74.50 240 VAL A O 1
ATOM 1952 N N . GLY A 1 241 ? -17.212 -6.915 43.677 1.00 75.31 241 GLY A N 1
ATOM 1953 C CA . GLY A 1 241 ? -15.948 -6.790 44.403 1.00 75.31 241 GLY A CA 1
ATOM 1954 C C . GLY A 1 241 ? -14.751 -6.965 43.461 1.00 75.31 241 GLY A C 1
ATOM 1955 O O . GLY A 1 241 ? -14.669 -7.961 42.748 1.00 75.31 241 GLY A O 1
ATOM 1956 N N . GLY A 1 242 ? -13.839 -5.989 43.447 1.00 79.00 242 GLY A N 1
ATOM 1957 C CA . GLY A 1 242 ? -12.677 -5.966 42.547 1.00 79.00 242 GLY A CA 1
ATOM 1958 C C . GLY A 1 242 ? -12.876 -5.187 41.241 1.00 79.00 242 GLY A C 1
ATOM 1959 O O . GLY A 1 242 ? -11.920 -5.057 40.480 1.00 79.00 242 GLY A O 1
ATOM 1960 N N . TRP A 1 243 ? -14.064 -4.624 40.993 1.00 81.31 243 TRP A N 1
ATOM 1961 C CA . TRP A 1 243 ? -14.341 -3.781 39.826 1.00 81.31 243 TRP A CA 1
ATOM 1962 C C . TRP A 1 243 ? -14.613 -2.322 40.237 1.00 81.31 243 TRP A C 1
ATOM 1964 O O . TRP A 1 243 ? -15.758 -1.949 40.495 1.00 81.31 243 TRP A O 1
ATOM 1974 N N . PRO A 1 244 ? -13.575 -1.475 40.361 1.00 81.50 244 PRO A N 1
ATOM 1975 C CA . PRO A 1 244 ? -13.761 -0.066 40.689 1.00 81.50 244 PRO A CA 1
ATOM 1976 C C . PRO A 1 244 ? -14.407 0.705 39.530 1.00 81.50 244 PRO A C 1
ATOM 1978 O O . PRO A 1 244 ? -14.198 0.393 38.359 1.00 81.50 244 PRO A O 1
ATOM 1981 N N . ALA A 1 245 ? -15.110 1.795 39.852 1.00 80.38 245 ALA A N 1
ATOM 1982 C CA . ALA A 1 245 ? -15.763 2.669 38.869 1.00 80.38 245 ALA A CA 1
ATOM 1983 C C . ALA A 1 245 ? -14.805 3.257 37.810 1.00 80.38 245 ALA A C 1
ATOM 1985 O O . ALA A 1 245 ? -15.241 3.651 36.731 1.00 80.38 245 ALA A O 1
ATOM 1986 N N . SER A 1 246 ? -13.498 3.301 38.087 1.00 84.06 246 SER A N 1
ATOM 1987 C CA . SER A 1 246 ? -12.474 3.695 37.114 1.00 84.06 246 SER A CA 1
ATOM 1988 C C . SER A 1 246 ? -12.419 2.772 35.893 1.00 84.06 246 SER A C 1
ATOM 1990 O O . SER A 1 246 ? -12.095 3.238 34.805 1.00 84.06 246 SER A O 1
ATOM 1992 N N . ASN A 1 247 ? -12.768 1.491 36.035 1.00 85.44 247 ASN A N 1
ATOM 1993 C CA . ASN A 1 247 ? -12.769 0.550 34.913 1.00 85.44 247 ASN A CA 1
ATOM 1994 C C . ASN A 1 247 ? -13.895 0.871 33.917 1.00 85.44 247 ASN A C 1
ATOM 1996 O O . ASN A 1 247 ? -13.682 0.830 32.706 1.00 85.44 247 ASN A O 1
ATOM 2000 N N . ASP A 1 248 ? -15.065 1.287 34.411 1.00 85.75 248 ASP A N 1
ATOM 2001 C CA . ASP A 1 248 ? -16.183 1.709 33.557 1.00 85.75 248 ASP A CA 1
ATOM 2002 C C . ASP A 1 248 ? -15.842 2.966 32.748 1.00 85.75 248 ASP A C 1
ATOM 2004 O O . ASP A 1 248 ? -16.340 3.140 31.635 1.00 85.75 248 ASP A O 1
ATOM 2008 N N . ILE A 1 249 ? -14.982 3.844 33.281 1.00 86.56 249 ILE A N 1
ATOM 2009 C CA . ILE A 1 249 ? -14.493 5.026 32.556 1.00 86.56 249 ILE A CA 1
ATOM 2010 C C . ILE A 1 249 ? -13.696 4.591 31.322 1.00 86.56 249 ILE A C 1
ATOM 2012 O O . ILE A 1 249 ? -13.974 5.091 30.233 1.00 86.56 249 ILE A O 1
ATOM 2016 N N . ILE A 1 250 ? -12.790 3.617 31.469 1.00 87.38 250 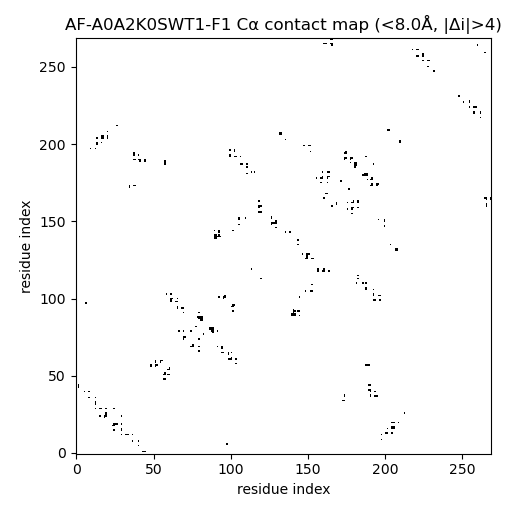ILE A N 1
ATOM 2017 C CA . ILE A 1 250 ? -11.983 3.074 30.362 1.00 87.38 250 ILE A CA 1
ATOM 2018 C C . ILE A 1 250 ? -12.892 2.465 29.286 1.00 87.38 250 ILE A C 1
ATOM 2020 O O . ILE A 1 250 ? -12.717 2.723 28.096 1.00 87.38 250 ILE A O 1
ATOM 2024 N N . ILE A 1 251 ? -13.915 1.706 29.690 1.00 88.06 251 ILE A N 1
ATOM 2025 C CA . ILE A 1 251 ? -14.875 1.111 28.748 1.00 88.06 251 ILE A CA 1
ATOM 2026 C C . ILE A 1 251 ? -15.669 2.189 27.999 1.00 88.06 251 ILE A C 1
ATOM 2028 O O . ILE A 1 251 ? -15.858 2.097 26.783 1.00 88.06 251 ILE A O 1
ATOM 2032 N N . ARG A 1 252 ? -16.128 3.233 28.699 1.00 89.56 252 ARG A N 1
ATOM 2033 C CA . ARG A 1 252 ? -16.846 4.360 28.080 1.00 89.56 252 ARG A CA 1
ATOM 2034 C C . ARG A 1 252 ? -15.962 5.134 27.109 1.00 89.56 252 ARG A C 1
ATOM 2036 O O . ARG A 1 252 ? -16.458 5.594 26.081 1.00 89.56 252 ARG A O 1
ATOM 2043 N N . GLU A 1 253 ? -14.682 5.288 27.424 1.00 89.44 253 GLU A N 1
ATOM 2044 C CA . GLU A 1 253 ? -13.707 5.930 26.545 1.00 89.44 253 GLU A CA 1
ATOM 2045 C C . GLU A 1 253 ? -13.470 5.104 25.278 1.00 89.44 253 GLU A C 1
ATOM 2047 O O . GLU A 1 253 ? -13.617 5.630 24.175 1.00 89.44 253 GLU A O 1
ATOM 2052 N N . LEU A 1 254 ? -13.252 3.793 25.416 1.00 88.06 254 LEU A N 1
ATOM 2053 C CA . LEU A 1 254 ? -13.149 2.880 24.278 1.00 88.06 254 LEU A CA 1
ATOM 2054 C C . LEU A 1 254 ? -14.395 2.950 23.381 1.00 88.06 254 LEU A C 1
ATOM 2056 O O . LEU A 1 254 ? -14.285 3.083 22.162 1.00 88.06 254 LEU A O 1
ATOM 2060 N N . GLN A 1 255 ? -15.591 2.937 23.977 1.00 89.12 255 GLN A N 1
ATOM 2061 C CA . GLN A 1 255 ? -16.843 3.046 23.229 1.00 89.12 255 GLN A CA 1
ATOM 2062 C C . GLN A 1 255 ? -16.982 4.400 22.511 1.00 89.12 255 GLN A C 1
ATOM 2064 O O . GLN A 1 255 ? -17.515 4.456 21.399 1.00 89.12 255 GLN A O 1
ATOM 2069 N N . ARG A 1 256 ? -16.522 5.496 23.130 1.00 88.69 256 ARG A N 1
ATOM 2070 C CA . ARG A 1 256 ? -16.505 6.828 22.509 1.00 88.69 256 ARG A CA 1
ATOM 2071 C C . ARG A 1 256 ? -15.581 6.843 21.294 1.00 88.69 256 ARG A C 1
ATOM 2073 O O . ARG A 1 256 ? -16.001 7.328 20.247 1.00 88.69 256 ARG A O 1
ATOM 2080 N N . ASN A 1 257 ? -14.394 6.253 21.408 1.00 86.19 257 ASN A N 1
ATOM 2081 C CA . ASN A 1 257 ? -13.423 6.174 20.317 1.00 86.19 257 ASN A CA 1
ATOM 2082 C C . ASN A 1 257 ? -13.963 5.339 19.148 1.00 86.19 257 ASN A C 1
ATOM 2084 O O . ASN A 1 257 ? -13.920 5.791 18.008 1.00 86.19 257 ASN A O 1
ATOM 2088 N N . MET A 1 258 ? -14.582 4.184 19.423 1.00 86.88 258 MET A N 1
ATOM 2089 C CA . MET A 1 258 ? -15.246 3.369 18.391 1.00 86.88 258 MET A CA 1
ATOM 2090 C C . MET A 1 258 ? -16.324 4.154 17.635 1.00 86.88 258 MET A C 1
ATOM 2092 O O . MET A 1 258 ? -16.393 4.094 16.411 1.00 86.88 258 MET A O 1
ATOM 2096 N N . LYS A 1 259 ? -17.162 4.920 18.347 1.00 86.62 259 LYS A N 1
ATOM 2097 C CA . LYS A 1 259 ? -18.198 5.764 17.725 1.00 86.62 259 LYS A CA 1
ATOM 2098 C C . LYS A 1 259 ? -17.609 6.926 16.931 1.00 86.62 259 LYS A C 1
ATOM 2100 O O . LYS A 1 259 ? -18.181 7.315 15.918 1.00 86.62 259 LYS A O 1
ATOM 2105 N N . TRP A 1 260 ? -16.506 7.498 17.406 1.00 87.00 260 TRP A N 1
ATOM 2106 C CA . TRP A 1 260 ? -15.819 8.584 16.720 1.00 87.00 260 TRP A CA 1
ATOM 2107 C C . TRP A 1 260 ? -15.239 8.111 15.382 1.00 87.00 260 TRP A C 1
ATOM 2109 O O . TRP A 1 260 ? -15.549 8.744 14.375 1.00 87.00 260 TRP A O 1
ATOM 2119 N N . ILE A 1 261 ? -14.548 6.960 15.368 1.00 83.94 261 ILE A N 1
ATOM 2120 C CA . ILE A 1 261 ? -14.041 6.295 14.151 1.00 83.94 261 ILE A CA 1
ATOM 2121 C C . ILE A 1 261 ? -15.192 5.944 13.202 1.00 83.94 261 ILE A C 1
ATOM 2123 O O . ILE A 1 261 ? -15.157 6.299 12.032 1.00 83.94 261 ILE A O 1
ATOM 2127 N N . ASN A 1 262 ? -16.244 5.285 13.702 1.00 83.00 262 ASN A N 1
ATOM 2128 C CA . ASN A 1 262 ? -17.357 4.823 12.865 1.00 83.00 262 ASN A CA 1
ATOM 2129 C C . ASN A 1 262 ? -18.190 5.967 12.266 1.00 83.00 262 ASN A C 1
ATOM 2131 O O . ASN A 1 262 ? -18.911 5.769 11.298 1.00 83.00 262 ASN A O 1
ATOM 2135 N N . GLY A 1 263 ? -18.143 7.149 12.880 1.00 84.38 263 GLY A N 1
ATOM 2136 C CA . GLY A 1 263 ? -18.781 8.346 12.345 1.00 84.38 263 GLY A CA 1
ATOM 2137 C C . GLY A 1 263 ? -17.865 9.177 11.456 1.00 84.38 263 GLY A C 1
ATOM 2138 O O . GLY A 1 263 ? -18.204 10.341 11.294 1.00 84.38 263 GLY A O 1
ATOM 2139 N N . ASP A 1 264 ? -16.730 8.615 11.028 1.00 85.19 264 ASP A N 1
ATOM 2140 C CA . ASP A 1 264 ? -15.675 9.190 10.190 1.00 85.19 264 ASP A CA 1
ATOM 2141 C C . ASP A 1 264 ? -15.221 10.603 10.619 1.00 85.19 264 ASP A C 1
ATOM 2143 O O . ASP A 1 264 ? -15.936 11.594 10.441 1.00 85.19 264 ASP A O 1
ATOM 2147 N N . PRO A 1 265 ? -14.031 10.736 11.229 1.00 84.94 265 PRO A N 1
ATOM 2148 C CA . PRO A 1 265 ? -13.573 12.026 11.713 1.00 84.94 265 PRO A CA 1
ATOM 2149 C C . PRO A 1 265 ? -13.271 13.036 10.605 1.00 84.94 265 PRO A C 1
ATOM 2151 O O . PRO A 1 265 ? -13.325 14.224 10.902 1.00 84.94 265 PRO A O 1
ATOM 2154 N N . VAL A 1 266 ? -13.010 12.613 9.362 1.00 84.50 266 VAL A N 1
ATOM 2155 C CA . VAL A 1 266 ? -12.697 13.531 8.254 1.00 84.50 266 VAL A CA 1
ATOM 2156 C C . VAL A 1 266 ? -13.882 14.447 7.946 1.00 84.50 266 VAL A C 1
ATOM 2158 O O . VAL A 1 266 ? -13.694 15.641 7.747 1.00 84.50 266 VAL A O 1
ATOM 2161 N N . TYR A 1 267 ? -15.117 13.945 8.033 1.00 81.94 267 TYR A N 1
ATOM 2162 C CA . TYR A 1 267 ? -16.330 14.751 7.824 1.00 81.94 267 TYR A CA 1
ATOM 2163 C C . TYR A 1 267 ? -16.673 15.710 8.978 1.00 81.94 267 TYR A C 1
ATOM 2165 O O . TYR A 1 267 ? -17.713 16.373 8.940 1.00 81.94 267 TYR A O 1
ATOM 2173 N N . LYS A 1 268 ? -15.862 15.755 10.041 1.00 77.50 268 LYS A N 1
ATOM 2174 C CA . LYS A 1 268 ? -16.118 16.572 11.242 1.00 77.50 268 LYS A CA 1
ATOM 2175 C C . LYS A 1 268 ? -15.138 17.731 11.417 1.00 77.50 268 LYS A C 1
ATOM 2177 O O . LYS A 1 268 ? -15.298 18.467 12.394 1.00 77.50 268 LYS A O 1
ATOM 2182 N N . VAL A 1 269 ? -14.139 17.853 10.541 1.00 67.19 269 VAL A N 1
ATOM 2183 C CA . VAL A 1 269 ? -13.098 18.894 10.589 1.00 67.19 269 VAL A CA 1
ATOM 2184 C C . VAL A 1 269 ? -13.395 20.004 9.595 1.00 67.19 269 VAL A C 1
ATOM 2186 O O . VAL A 1 269 ? -13.920 19.694 8.505 1.00 67.19 269 VAL A O 1
#

Nearest PDB structures (foldseek):
  6bqg-assembly1_A  TM=1.291E-01  e=9.786E+00  Homo sapiens

Solvent-accessible surface area (backbone atoms only — not comparable to full-atom values): 15368 Å² total; per-residue (Å²): 107,70,72,57,55,48,50,52,50,50,52,50,46,52,53,43,50,55,34,32,77,71,68,75,42,53,70,67,58,44,51,53,53,44,41,54,48,40,50,52,45,33,60,63,43,62,77,50,52,73,75,27,57,89,47,65,26,69,63,39,49,33,52,50,51,36,52,53,54,40,46,76,74,69,49,52,71,72,65,51,41,36,98,52,96,84,40,61,43,38,86,47,34,70,59,26,56,76,47,47,41,56,47,42,52,54,51,52,53,52,56,74,66,60,54,94,83,65,75,81,82,78,58,93,60,73,74,48,85,79,65,49,84,57,69,68,90,80,48,52,36,54,59,49,48,52,47,48,48,30,58,46,54,60,47,50,46,51,45,48,45,45,58,72,71,40,87,79,62,86,78,75,50,55,49,55,48,32,45,39,47,28,70,74,68,73,48,83,57,67,43,33,44,49,36,54,46,51,52,49,50,51,42,70,71,41,35,74,50,47,62,54,56,58,55,49,50,54,52,50,50,54,48,52,46,50,53,54,50,51,51,52,62,61,46,74,82,52,90,55,88,93,65,58,75,69,57,57,51,54,53,54,50,53,43,49,51,50,53,44,58,75,63,41,62,77,86,74,110